Protein AF-A0AA88LGE6-F1 (afdb_monomer_lite)

Secondary structure (DSSP, 8-state):
------------PPP-----------------------PPPPPPPTHHHHH-TTSSTTTHHHHHHHHHHHHH-TTSS-HHHHHHHHHHHTTPPTTTS-PPPPP-SPPPTT---HHHHHHHHS--SS-------HHHHHHHHHHHHHHHHHHHHGGGG----SSS-GGGSS-----GGG-GGGGT--GGGGGSEEEPPTT--TTTT-SEEEHHHHHHHHHHHHSSS-----TT---HHHHHHHHHHHHSTTTT---HHHHHHHHHHHHHHHHHHHHHHHH-SSS-----TT-TTHHHHHHHHHHHHHHTT---------STTHHHHHHHTS---HHHHHHHHHTPPPP--

Foldseek 3Di:
DDDDDDDDDDDDDDDDDDDDDDDDDDDDDDDDDDDDDDDDDDDDPPVLCVLCVCPDPVCVVVLVVQVVLCVVPVVSDDPQNSQLVVQVVVPDGRNPSGDDDPDPDDDDPPDDDVVVCVVVVVCPDDDDPPPPPVVLVLVLVLLVQLLVCLLAPLLVQAPADPVPCVVPPPDPDDDLSNDSVNSVDDPVQQQPKHADDPLACLQVPHRIDGNVSSNVLSCQQDNYNDHDHDPVDPDSVVSSVVRNCRNHPPNPDDDPVLVVVLVVQLCLLVVVQVVCCVPPVPDDQLECPPNSSVRSVVVVVVVVCVVVPDDDDDDDDDRHCPLSCCCRPVVPDVVVVVCVVVVHDDPDD

Radius of gyration: 43.57 Å; chains: 1; bounding box: 106×67×127 Å

Organism: Artemia franciscana (NCBI:txid6661)

InterPro domains:
  IPR001017 Dehydrogenase, E1 component [PF00676] (265-343)
  IPR011603 2-oxoglutarate dehydrogenase E1 component [PTHR23152] (51-347)
  IPR029061 Thiamin diphosphate-binding fold [SSF52518] (178-343)
  IPR032106 2-oxoglutarate dehydrogenase E1 component, N-terminal domain [PF16078] (53-91)

Sequence (349 aa):
MYRTKQLVSSILPLTPSCGTEKLVTFLTRTGEAVRCLSAPPPPPTANALAAEPFLNGSSSTYVEEMYNAWLMDPKSVHSSWDAFFKSATAGAEPGAAYTRPPSLGSLKPNEVPISALVPYLSQEQGLGAPQVNEKTIDDHLAVQAIIRSYQIRGHHLAALDPLGINQADLDSSLPPELQYSSYNLDEKDMNRVFKLPATTFIGGKERQLPLKDILSRLENAYCRHIGVEFMFINSLEQCNWIRQKFETPGITKFDNETKRLILARLVRATGFEAFLAKKWTSEKRFGLEGCEMLIPAMKTVIDKSSELGVESIIMGMPHRGRLNVLANVCRKPLEQIFCQFAGLDAADD

Structure (mmCIF, N/CA/C/O backbone):
data_AF-A0AA88LGE6-F1
#
_entry.id   AF-A0AA88LGE6-F1
#
loop_
_atom_site.group_PDB
_atom_site.id
_atom_site.type_symbol
_atom_site.label_atom_id
_atom_site.label_alt_id
_atom_site.label_comp_id
_atom_site.label_asym_id
_atom_site.label_entity_id
_atom_site.label_seq_id
_atom_site.pdbx_PDB_ins_code
_atom_site.C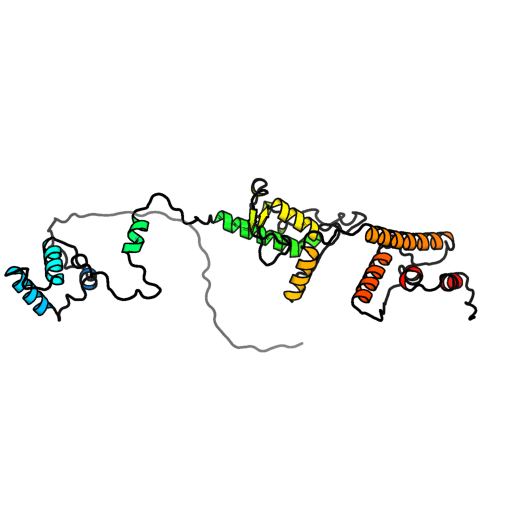artn_x
_atom_site.Cartn_y
_atom_site.Cartn_z
_atom_site.occupancy
_atom_site.B_iso_or_equiv
_atom_site.auth_seq_id
_atom_site.auth_comp_id
_atom_site.auth_asym_id
_atom_site.auth_atom_id
_atom_site.pdbx_PDB_model_num
ATOM 1 N N . MET A 1 1 ? 23.118 46.281 18.296 1.00 31.97 1 MET A N 1
ATOM 2 C CA . MET A 1 1 ? 23.599 47.363 19.184 1.00 31.97 1 MET A CA 1
ATOM 3 C C . MET A 1 1 ? 22.402 48.215 19.602 1.00 31.97 1 MET A C 1
ATOM 5 O O . MET A 1 1 ? 21.634 48.553 18.717 1.00 31.97 1 MET A O 1
ATOM 9 N N . TYR A 1 2 ? 22.284 48.536 20.904 1.00 27.11 2 TYR A N 1
ATOM 10 C CA . TYR A 1 2 ? 21.305 49.439 21.569 1.00 27.11 2 TYR A CA 1
ATOM 11 C C . TYR A 1 2 ? 19.824 48.973 21.618 1.00 27.11 2 TYR A C 1
ATOM 13 O O . TYR A 1 2 ? 19.199 48.822 20.580 1.00 27.11 2 TYR A O 1
ATOM 21 N N . ARG A 1 3 ? 19.261 48.530 22.769 1.00 27.42 3 ARG A N 1
ATOM 22 C CA . ARG A 1 3 ? 18.702 49.282 23.944 1.00 27.42 3 ARG A CA 1
ATOM 23 C C . ARG A 1 3 ? 17.642 50.322 23.523 1.00 27.42 3 ARG A C 1
ATOM 25 O O . ARG A 1 3 ? 17.942 51.109 22.644 1.00 27.42 3 ARG A O 1
ATOM 32 N N . THR A 1 4 ? 16.439 50.507 24.087 1.00 28.83 4 THR A N 1
ATOM 33 C CA . THR A 1 4 ? 15.700 50.107 25.316 1.00 28.83 4 THR A CA 1
ATOM 34 C C . THR A 1 4 ? 14.327 50.822 25.266 1.00 28.83 4 THR A C 1
ATOM 36 O O . THR A 1 4 ? 14.296 51.920 24.715 1.00 28.83 4 THR A O 1
ATOM 39 N N . LYS A 1 5 ? 13.269 50.276 25.904 1.00 32.22 5 LYS A N 1
ATOM 40 C CA . LYS A 1 5 ? 12.145 50.936 26.654 1.00 32.22 5 LYS A CA 1
ATOM 41 C C . LYS A 1 5 ? 10.983 49.917 26.778 1.00 32.22 5 LYS A C 1
ATOM 43 O O . LYS A 1 5 ? 10.507 49.455 25.753 1.00 32.22 5 LYS A O 1
ATOM 48 N N . GLN A 1 6 ? 10.675 49.309 27.939 1.00 31.75 6 GLN A N 1
ATOM 49 C CA . GLN A 1 6 ? 9.842 49.803 29.072 1.00 31.75 6 GLN A CA 1
ATOM 50 C C . GLN A 1 6 ? 8.573 50.539 28.598 1.00 31.75 6 GLN A C 1
ATOM 52 O O . GLN A 1 6 ? 8.697 51.424 27.764 1.00 31.75 6 GLN A O 1
ATOM 57 N N . LEU A 1 7 ? 7.342 50.312 29.069 1.00 28.81 7 LEU A N 1
ATOM 58 C CA . LEU A 1 7 ? 6.735 49.704 30.271 1.00 28.81 7 LEU A CA 1
ATOM 59 C C . LEU A 1 7 ? 5.210 49.574 29.988 1.00 28.81 7 LEU A C 1
ATOM 61 O O . LEU A 1 7 ? 4.754 50.229 29.057 1.00 28.81 7 LEU A O 1
ATOM 65 N N . VAL A 1 8 ? 4.465 48.806 30.808 1.00 29.62 8 VAL A N 1
ATOM 66 C CA . VAL A 1 8 ? 2.994 48.824 31.122 1.00 29.62 8 VAL A CA 1
ATOM 67 C C . VAL A 1 8 ? 2.575 47.359 31.359 1.00 29.62 8 VAL A C 1
ATOM 69 O O . VAL A 1 8 ? 2.520 46.564 30.432 1.00 29.62 8 VAL A O 1
ATOM 72 N N . SER A 1 9 ? 2.703 46.868 32.593 1.00 26.73 9 SER A N 1
ATOM 73 C CA . SER A 1 9 ? 1.688 46.825 33.664 1.00 26.73 9 SER A CA 1
ATOM 74 C C . SER A 1 9 ? 0.634 45.722 33.486 1.00 26.73 9 SER A C 1
ATOM 76 O O . SER A 1 9 ? -0.164 45.715 32.557 1.00 26.73 9 SER A O 1
ATOM 78 N N . SER A 1 10 ? 0.623 44.774 34.421 1.00 29.97 10 SER A N 1
ATOM 79 C CA . SER A 1 10 ? -0.576 44.308 35.132 1.00 29.97 10 SER A CA 1
ATOM 80 C C . SER A 1 10 ? -0.210 43.149 36.061 1.00 29.97 10 SER A C 1
ATOM 82 O O . SER A 1 10 ? 0.737 42.400 35.848 1.00 29.97 10 SER A O 1
ATOM 84 N N . ILE A 1 11 ? -0.924 43.132 37.173 1.00 29.69 11 ILE A N 1
ATOM 85 C CA . ILE A 1 11 ? -0.648 42.481 38.448 1.00 29.69 11 ILE A CA 1
ATOM 86 C C . ILE A 1 11 ? -1.192 41.047 38.434 1.00 29.69 11 ILE A C 1
ATOM 88 O O . ILE A 1 11 ? -2.336 40.852 38.036 1.00 29.69 11 ILE A O 1
ATOM 92 N N . LEU A 1 12 ? -0.426 40.077 38.945 1.00 35.03 12 LEU A N 1
ATOM 93 C CA . LEU A 1 12 ? -0.928 38.778 39.418 1.00 35.03 12 LEU A CA 1
ATOM 94 C C . LEU A 1 12 ? -0.177 38.355 40.703 1.00 35.03 12 LEU A C 1
ATOM 96 O O . LEU A 1 12 ? 0.936 38.832 40.937 1.00 35.03 12 LEU A O 1
ATOM 100 N N . PRO A 1 13 ? -0.808 37.535 41.567 1.00 35.88 13 PRO A N 1
ATOM 101 C CA . PRO A 1 13 ? -0.611 37.580 43.008 1.00 35.88 13 PRO A CA 1
ATOM 102 C C . PRO A 1 13 ? 0.313 36.491 43.572 1.00 35.88 13 PRO A C 1
ATOM 104 O O . PRO A 1 13 ? 0.707 35.532 42.915 1.00 35.88 13 PRO A O 1
ATOM 107 N N . LEU A 1 14 ? 0.608 36.718 44.849 1.00 31.41 14 LEU A N 1
ATOM 108 C CA . LEU A 1 14 ? 1.445 36.000 45.802 1.00 31.41 14 LEU A CA 1
ATOM 109 C C . LEU A 1 14 ? 1.244 34.475 45.841 1.00 31.41 14 LEU A C 1
ATOM 111 O O . LEU A 1 14 ? 0.137 33.972 46.017 1.00 31.41 14 LEU A O 1
ATOM 115 N N . THR A 1 15 ? 2.367 33.764 45.804 1.00 33.62 15 THR A N 1
ATOM 116 C CA . THR A 1 15 ? 2.544 32.401 46.314 1.00 33.62 15 THR A CA 1
ATOM 117 C C . THR A 1 15 ? 2.716 32.422 47.840 1.00 33.62 15 THR A C 1
ATOM 119 O O . THR A 1 15 ? 3.328 33.355 48.365 1.00 33.62 15 THR A O 1
ATOM 122 N N . PRO A 1 16 ? 2.276 31.383 48.574 1.00 36.91 16 PRO A N 1
ATOM 123 C CA . PRO A 1 16 ? 2.837 31.084 49.882 1.00 36.91 16 PRO A CA 1
ATOM 124 C C . PRO A 1 16 ? 3.702 29.821 49.834 1.00 36.91 16 PRO A C 1
ATOM 126 O O . PRO A 1 16 ? 3.323 28.767 49.323 1.00 36.91 16 PRO A O 1
ATOM 129 N N . SER A 1 17 ? 4.897 29.968 50.387 1.00 31.58 17 SER A N 1
ATOM 130 C CA . SER A 1 17 ? 5.903 28.942 50.612 1.00 31.58 17 SER A CA 1
ATOM 131 C C . SER A 1 17 ? 5.662 28.169 51.916 1.00 31.58 17 SER A C 1
ATOM 133 O O . SER A 1 17 ? 5.493 28.793 52.957 1.00 31.58 17 SER A O 1
ATOM 135 N N . CYS A 1 18 ? 5.827 26.845 51.829 1.00 29.64 18 CYS A N 1
ATOM 136 C CA . CYS A 1 18 ? 6.523 25.956 52.776 1.00 29.64 18 CYS A CA 1
ATOM 137 C C . CYS A 1 18 ? 5.962 25.711 54.199 1.00 29.64 18 CYS A C 1
ATOM 139 O O . CYS A 1 18 ? 5.758 26.638 54.974 1.00 29.64 18 CYS A O 1
ATOM 141 N N . GLY A 1 19 ? 5.905 24.424 54.585 1.00 30.03 19 GLY A N 1
ATOM 142 C CA . GLY A 1 19 ? 6.150 24.000 55.972 1.00 30.03 19 GLY A CA 1
ATOM 143 C C . GLY A 1 19 ? 5.335 22.805 56.476 1.00 30.03 19 GLY A C 1
ATOM 144 O O . GLY A 1 19 ? 4.243 22.976 57.001 1.00 30.03 19 GLY A O 1
ATOM 145 N N . THR A 1 20 ? 5.895 21.599 56.375 1.00 34.62 20 THR A N 1
ATOM 146 C CA . THR A 1 20 ? 5.441 20.354 57.025 1.00 34.62 20 THR A CA 1
ATOM 147 C C . THR A 1 20 ? 6.014 20.204 58.443 1.00 34.62 20 THR A C 1
ATOM 149 O O . THR A 1 20 ? 7.212 20.403 58.603 1.00 34.62 20 THR A O 1
ATOM 152 N N . GLU A 1 21 ? 5.192 19.772 59.413 1.00 32.41 21 GLU A N 1
ATOM 153 C CA . GLU A 1 21 ? 5.447 18.739 60.456 1.00 32.41 21 GLU A CA 1
ATOM 154 C C . GLU A 1 21 ? 4.705 19.000 61.797 1.00 32.41 21 GLU A C 1
ATOM 156 O O . GLU A 1 21 ? 4.884 20.028 62.435 1.00 32.41 21 GLU A O 1
ATOM 161 N N . LYS A 1 22 ? 3.934 17.979 62.222 1.00 31.02 22 LYS A N 1
ATOM 162 C CA . LYS A 1 22 ? 3.695 17.462 63.596 1.00 31.02 22 LYS A CA 1
ATOM 163 C C . LYS A 1 22 ? 3.247 18.412 64.730 1.00 31.02 22 LYS A C 1
ATOM 165 O O . LYS A 1 22 ? 4.063 19.144 65.267 1.00 31.02 22 LYS A O 1
ATOM 170 N N . LEU A 1 23 ? 2.036 18.184 65.273 1.00 31.20 23 LEU A N 1
ATOM 171 C CA . LEU A 1 23 ? 1.824 17.744 66.676 1.00 31.20 23 LEU A CA 1
ATOM 172 C C . LEU A 1 23 ? 0.340 17.494 67.019 1.00 31.20 23 LEU A C 1
ATOM 174 O O . LEU A 1 23 ? -0.554 18.236 66.630 1.00 31.20 23 LEU A O 1
ATOM 178 N N . VAL A 1 24 ? 0.121 16.413 67.766 1.00 32.38 24 VAL A N 1
ATOM 179 C CA . VAL A 1 24 ? -1.147 15.876 68.281 1.00 32.38 24 VAL A CA 1
ATOM 180 C C . VAL A 1 24 ? -1.424 16.445 69.686 1.00 32.38 24 VAL A C 1
ATOM 182 O O . VAL A 1 24 ? -0.484 16.675 70.443 1.00 32.38 24 VAL A O 1
ATOM 185 N N . THR A 1 25 ? -2.707 16.464 70.076 1.00 28.66 25 THR A N 1
ATOM 186 C CA . THR A 1 25 ? -3.256 16.392 71.459 1.00 28.66 25 THR A CA 1
ATOM 187 C C . THR A 1 25 ? -3.520 17.705 72.209 1.00 28.66 25 THR A C 1
ATOM 189 O O . THR A 1 25 ? -2.581 18.401 72.569 1.00 28.66 25 THR A O 1
ATOM 192 N N . PHE A 1 26 ? -4.792 17.953 72.565 1.00 30.61 26 PHE A N 1
ATOM 193 C CA . PHE A 1 26 ? -5.286 18.313 73.918 1.00 30.61 26 PHE A CA 1
ATOM 194 C C . PHE A 1 26 ? -6.830 18.436 73.859 1.00 30.61 26 PHE A C 1
ATOM 196 O O . PHE A 1 26 ? -7.359 19.267 73.135 1.00 30.61 26 PHE A O 1
ATOM 203 N N . LEU A 1 27 ? -7.580 17.439 74.338 1.00 31.47 27 LEU A N 1
ATOM 204 C CA . LEU A 1 27 ? -8.156 17.285 75.688 1.00 31.47 27 LEU A CA 1
ATOM 205 C C . LEU A 1 27 ? -9.516 17.978 75.914 1.00 31.47 27 LEU A C 1
ATOM 207 O O . LEU A 1 27 ? -9.655 19.192 75.992 1.00 31.47 27 LEU A O 1
ATOM 211 N N . THR A 1 28 ? -10.494 17.094 76.097 1.00 34.72 28 THR A N 1
ATOM 212 C CA . THR A 1 28 ? -11.808 17.199 76.739 1.00 34.72 28 THR A CA 1
ATOM 213 C C . THR A 1 28 ? -11.852 18.008 78.040 1.00 34.72 28 THR A C 1
ATOM 215 O O . THR A 1 28 ? -10.972 17.831 78.885 1.00 34.72 28 THR A O 1
ATOM 218 N N . ARG A 1 29 ? -12.970 18.711 78.303 1.00 29.56 29 ARG A N 1
ATOM 219 C CA . ARG A 1 29 ? -13.476 18.915 79.677 1.00 29.56 29 ARG A CA 1
ATOM 220 C C . ARG A 1 29 ? -14.962 19.339 79.746 1.00 29.56 29 ARG A C 1
ATOM 222 O O . ARG A 1 29 ? -15.318 20.343 79.147 1.00 29.56 29 ARG A O 1
ATOM 229 N N . THR A 1 30 ? -15.731 18.585 80.557 1.00 31.72 30 THR A N 1
ATOM 230 C CA . THR A 1 30 ? -16.916 18.945 81.403 1.00 31.72 30 THR A CA 1
ATOM 231 C C . THR A 1 30 ? -18.158 19.560 80.732 1.00 31.72 30 THR A C 1
ATOM 233 O O . THR A 1 30 ? -18.030 20.538 80.021 1.00 31.72 30 THR A O 1
ATOM 236 N N . GLY A 1 31 ? -19.411 19.123 80.914 1.00 30.47 31 GLY A N 1
ATOM 237 C CA . GLY A 1 31 ? -20.067 18.322 81.954 1.00 30.47 31 GLY A CA 1
ATOM 238 C C . GLY A 1 31 ? -21.103 19.181 82.697 1.00 30.47 31 GLY A C 1
ATOM 239 O O . GLY A 1 31 ? -20.670 20.031 83.457 1.00 30.47 31 GLY A O 1
ATOM 240 N N . GLU A 1 32 ? -22.414 18.964 82.489 1.00 30.09 32 GLU A N 1
ATOM 241 C CA . GLU A 1 32 ? -23.498 19.199 83.474 1.00 30.09 32 GLU A CA 1
ATOM 242 C C . GLU A 1 32 ? -24.881 18.755 82.945 1.00 30.09 32 GLU A C 1
ATOM 244 O O . GLU A 1 32 ? -25.198 18.907 81.767 1.00 30.09 32 GLU A O 1
ATOM 249 N N . ALA A 1 33 ? -25.694 18.172 83.833 1.00 36.09 33 ALA A N 1
ATOM 250 C CA . ALA A 1 33 ? -27.031 17.642 83.572 1.00 36.09 33 ALA A CA 1
ATOM 251 C C . ALA A 1 33 ? -28.117 18.643 84.003 1.00 36.09 33 ALA A C 1
ATOM 253 O O . ALA A 1 33 ? -28.075 19.147 85.125 1.00 36.09 33 ALA A O 1
ATOM 254 N N . VAL A 1 34 ? -29.135 18.869 83.161 1.00 35.69 34 VAL A N 1
ATOM 255 C CA . VAL A 1 34 ? -30.330 19.662 83.501 1.00 35.69 34 VAL A CA 1
ATOM 256 C C . VAL A 1 34 ? -31.605 18.880 83.168 1.00 35.69 34 VAL A C 1
ATOM 258 O O . VAL A 1 34 ? -31.706 18.192 82.156 1.00 35.69 34 VAL A O 1
ATOM 261 N N . ARG A 1 35 ? -32.551 18.964 84.107 1.00 33.50 35 ARG A N 1
ATOM 262 C CA . ARG A 1 35 ? -33.827 18.248 84.231 1.00 33.50 35 ARG A CA 1
ATOM 263 C C . ARG A 1 35 ? -34.751 18.403 83.013 1.00 33.50 35 ARG A C 1
ATOM 265 O O . ARG A 1 35 ? -34.873 19.484 82.450 1.00 33.50 35 ARG A O 1
ATOM 272 N N . CYS A 1 36 ? -35.471 17.323 82.697 1.00 34.22 36 CYS A N 1
ATOM 273 C CA . CYS A 1 36 ? -36.555 17.282 81.715 1.00 34.22 36 CYS A CA 1
ATOM 274 C C . CYS A 1 36 ? -37.739 18.168 82.136 1.00 34.22 36 CYS A C 1
ATOM 276 O O . CYS A 1 36 ? -38.420 17.875 83.118 1.00 34.22 36 CYS A O 1
ATOM 278 N N . LEU A 1 37 ? -38.017 19.196 81.339 1.00 35.03 37 LEU A N 1
ATOM 279 C CA . LEU A 1 37 ? -39.338 19.799 81.194 1.00 35.03 37 LEU A CA 1
ATOM 280 C C . LEU A 1 37 ? -39.751 19.549 79.739 1.00 35.03 37 LEU A C 1
ATOM 282 O O . LEU A 1 37 ? -39.079 20.017 78.822 1.00 35.03 37 LEU A O 1
ATOM 286 N N . SER A 1 38 ? -40.796 18.754 79.514 1.00 38.38 38 SER A N 1
ATOM 287 C CA . SER A 1 38 ? -41.326 18.501 78.171 1.00 38.38 38 SER A CA 1
ATOM 288 C C . SER A 1 38 ? -41.989 19.772 77.635 1.00 38.38 38 SER A C 1
ATOM 290 O O . SER A 1 38 ? -42.993 20.226 78.184 1.00 38.38 38 SER A O 1
ATOM 292 N N . ALA A 1 39 ? -41.424 20.341 76.572 1.00 33.66 39 ALA A N 1
ATOM 293 C CA . ALA A 1 39 ? -42.036 21.422 75.808 1.00 33.66 39 ALA A CA 1
ATOM 294 C C . ALA A 1 39 ? -43.280 20.916 75.042 1.00 33.66 39 ALA A C 1
ATOM 296 O O . ALA A 1 39 ? -43.314 19.742 74.660 1.00 33.66 39 ALA A O 1
ATOM 297 N N . PRO A 1 40 ? -44.295 21.769 74.792 1.00 41.34 40 PRO A N 1
ATOM 298 C CA . PRO A 1 40 ? -45.358 21.445 73.841 1.00 41.34 40 PRO A CA 1
ATOM 299 C C . PRO A 1 40 ? -44.756 21.209 72.441 1.00 41.34 40 PRO A C 1
ATOM 301 O O . PRO A 1 40 ? -43.719 21.803 72.126 1.00 41.34 40 PRO A O 1
ATOM 304 N N . PRO A 1 41 ? -45.358 20.340 71.604 1.00 47.41 41 PRO A N 1
ATOM 305 C CA . PRO A 1 41 ? -44.816 20.040 70.283 1.00 47.41 41 PRO A CA 1
ATOM 306 C C . PRO A 1 41 ? -44.704 21.319 69.434 1.00 47.41 41 PRO A C 1
ATOM 308 O O . PRO A 1 41 ? -45.543 22.217 69.563 1.00 47.41 41 PRO A O 1
ATOM 311 N N . PRO A 1 42 ? -43.663 21.430 68.588 1.00 42.81 42 PRO A N 1
ATOM 312 C CA . PRO A 1 42 ? -43.454 22.607 67.755 1.00 42.81 42 PRO A CA 1
ATOM 313 C C . PRO A 1 42 ? -44.615 22.789 66.760 1.00 42.81 42 PRO A C 1
ATOM 315 O O . PRO A 1 42 ? -45.226 21.798 66.350 1.00 42.81 42 PRO A O 1
ATOM 318 N N . PRO A 1 43 ? -44.923 24.034 66.348 1.00 51.50 43 PRO A N 1
ATOM 319 C CA . PRO A 1 43 ? -45.930 24.289 65.322 1.00 51.50 43 PRO A CA 1
ATOM 320 C C . PRO A 1 43 ? -45.577 23.545 64.022 1.00 51.50 43 PRO A C 1
ATOM 322 O O . PRO A 1 43 ? -44.386 23.349 63.743 1.00 51.50 43 PRO A O 1
ATOM 325 N N . PRO A 1 44 ? -46.583 23.127 63.227 1.00 46.53 44 PRO A N 1
ATOM 326 C CA . PRO A 1 44 ? -46.353 22.365 62.007 1.00 46.53 44 PRO A CA 1
ATOM 327 C C . PRO A 1 44 ? -45.378 23.118 61.099 1.00 46.53 44 PRO A C 1
ATOM 329 O O . PRO A 1 44 ? -45.504 24.321 60.863 1.00 46.53 44 PRO A O 1
ATOM 332 N N . THR A 1 45 ? -44.357 22.405 60.632 1.00 49.03 45 THR A N 1
ATOM 333 C CA . THR A 1 45 ? -43.319 22.953 59.762 1.00 49.03 45 THR A CA 1
ATOM 334 C C . THR A 1 45 ? -43.928 23.421 58.437 1.00 49.03 45 THR A C 1
ATOM 336 O O . THR A 1 45 ? -44.907 22.855 57.950 1.00 49.03 45 THR A O 1
ATOM 339 N N . ALA A 1 46 ? -43.328 24.447 57.824 1.00 51.53 46 ALA A N 1
ATOM 340 C CA . ALA A 1 46 ? -43.788 25.099 56.588 1.00 51.53 46 ALA A CA 1
ATOM 341 C C . ALA A 1 46 ? -44.076 24.148 55.400 1.00 51.53 46 ALA A C 1
ATOM 343 O O . ALA A 1 46 ? -44.752 24.537 54.451 1.00 51.53 46 ALA A O 1
ATOM 344 N N . ASN A 1 47 ? -43.615 22.896 55.466 1.00 53.50 47 ASN A N 1
ATOM 345 C CA . ASN A 1 47 ? -43.880 21.855 54.476 1.00 53.50 47 ASN A CA 1
ATOM 346 C C . ASN A 1 47 ? -45.340 21.359 54.473 1.00 53.50 47 ASN A C 1
ATOM 348 O O . ASN A 1 47 ? -45.825 20.963 53.418 1.00 53.50 47 ASN A O 1
ATOM 352 N N . ALA A 1 48 ? -46.058 21.421 55.600 1.00 52.88 48 ALA A N 1
ATOM 353 C CA . ALA A 1 48 ? -47.458 20.984 55.681 1.00 52.88 48 ALA A CA 1
ATOM 354 C C . ALA A 1 48 ? -48.410 21.900 54.883 1.00 52.88 48 ALA A C 1
ATOM 356 O O . ALA A 1 48 ? -49.297 21.426 54.180 1.00 52.88 48 ALA A O 1
ATOM 357 N N . LEU A 1 49 ? -48.168 23.216 54.918 1.00 55.88 49 LEU A N 1
ATOM 358 C CA . LEU A 1 49 ? -48.942 24.225 54.174 1.00 55.88 49 LEU A CA 1
ATOM 359 C C . LEU A 1 49 ? -48.736 24.138 52.654 1.00 55.88 49 LEU A C 1
ATOM 361 O O . LEU A 1 49 ? -49.627 24.492 51.886 1.00 55.88 49 LEU A O 1
ATOM 365 N N . ALA A 1 50 ? -47.570 23.664 52.209 1.00 61.31 50 ALA A N 1
ATOM 366 C CA . ALA A 1 50 ? -47.283 23.483 50.787 1.00 61.31 50 ALA A CA 1
ATOM 367 C C . ALA A 1 50 ? -48.045 22.294 50.178 1.00 61.31 50 ALA A C 1
ATOM 369 O O . ALA A 1 50 ? -48.325 22.295 48.979 1.00 61.31 50 ALA A O 1
ATOM 370 N N . ALA A 1 51 ? -48.382 21.289 50.992 1.00 64.12 51 ALA A N 1
ATOM 371 C CA . ALA A 1 51 ? -49.069 20.086 50.539 1.00 64.12 51 ALA A CA 1
ATOM 372 C C . ALA A 1 51 ? -50.586 20.297 50.356 1.00 64.12 51 ALA A C 1
ATOM 374 O O . ALA A 1 51 ? -51.210 19.615 49.544 1.00 64.12 51 ALA A O 1
ATOM 375 N N . GLU A 1 52 ? -51.167 21.289 51.041 1.00 75.94 52 GLU A N 1
ATOM 376 C CA . GLU A 1 52 ? -52.592 21.637 50.969 1.00 75.94 52 GLU A CA 1
ATOM 377 C C . GLU A 1 52 ? -52.777 23.130 50.636 1.00 75.94 52 GLU A C 1
ATOM 379 O O . GLU A 1 52 ? -53.221 23.919 51.469 1.00 75.94 52 GLU A O 1
ATOM 384 N N . PRO A 1 53 ? -52.474 23.555 49.393 1.00 73.38 53 PRO A N 1
ATOM 385 C CA . PRO A 1 53 ? -52.484 24.971 48.999 1.00 73.38 53 PRO A CA 1
ATOM 386 C C . PRO A 1 53 ? -53.871 25.636 49.075 1.00 73.38 53 PRO A C 1
ATOM 388 O O . PRO A 1 53 ? -53.980 26.865 49.038 1.00 73.38 53 PRO A O 1
ATOM 391 N N . PHE A 1 54 ? -54.934 24.832 49.176 1.00 76.88 54 PHE A N 1
ATOM 392 C CA . PHE A 1 54 ? -56.306 25.297 49.361 1.00 76.88 54 PHE A CA 1
ATOM 393 C C . PHE A 1 54 ? -56.643 25.640 50.822 1.00 76.88 54 PHE A C 1
ATOM 395 O O . PHE A 1 54 ? -57.668 26.277 51.043 1.00 76.88 54 PHE A O 1
ATOM 402 N N . LEU A 1 55 ? -55.809 25.264 51.801 1.00 77.75 55 LEU A N 1
ATOM 403 C CA . LEU A 1 55 ? -55.931 25.634 53.218 1.00 77.75 55 LEU A CA 1
ATOM 404 C C . LEU A 1 55 ? -55.051 26.849 53.533 1.00 77.75 55 LEU A C 1
ATOM 406 O O . LEU A 1 55 ? -54.099 26.782 54.309 1.00 77.75 55 LEU A O 1
ATOM 410 N N . ASN A 1 56 ? -55.340 27.974 52.887 1.00 77.94 56 ASN A N 1
ATOM 411 C CA . ASN A 1 56 ? -54.623 29.219 53.128 1.00 77.94 56 ASN A CA 1
ATOM 412 C C . ASN A 1 56 ? -55.482 30.182 53.964 1.00 77.94 56 ASN A C 1
ATOM 414 O O . ASN A 1 56 ? -56.685 29.993 54.135 1.00 77.94 56 ASN A O 1
ATOM 418 N N . GLY A 1 57 ? -54.871 31.249 54.483 1.00 76.62 57 GLY A N 1
ATOM 419 C CA . GLY A 1 57 ? -55.570 32.198 55.358 1.00 76.62 57 GLY A CA 1
ATOM 420 C C . GLY A 1 57 ? -56.760 32.925 54.713 1.00 76.62 57 GLY A C 1
ATOM 421 O O . GLY A 1 57 ? -57.554 33.514 55.433 1.00 76.62 57 GLY A O 1
ATOM 422 N N . SER A 1 58 ? -56.904 32.891 53.383 1.00 78.94 58 SER A N 1
ATOM 423 C CA . SER A 1 58 ? -58.044 33.496 52.677 1.00 78.94 58 SER A CA 1
ATOM 424 C C . SER A 1 58 ? -59.232 32.545 52.491 1.00 78.94 58 SER A C 1
ATOM 426 O O . SER A 1 58 ? -60.339 33.006 52.230 1.00 78.94 58 SER A O 1
ATOM 428 N N . SER A 1 59 ? -59.025 31.234 52.645 1.00 81.50 59 SER A N 1
ATOM 429 C CA . SER A 1 59 ? -60.059 30.197 52.532 1.00 81.50 59 SER A CA 1
ATOM 430 C C . SER A 1 59 ? -60.477 29.592 53.878 1.00 81.50 59 SER A C 1
ATOM 432 O O . SER A 1 59 ? -61.377 28.754 53.901 1.00 81.50 59 SER A O 1
ATOM 434 N N . SER A 1 60 ? -59.880 30.018 54.996 1.00 82.38 60 SER A N 1
ATOM 435 C CA . SER A 1 60 ? -60.135 29.452 56.330 1.00 82.38 60 SER A CA 1
ATOM 436 C C . SER A 1 60 ? -61.611 29.496 56.735 1.00 82.38 60 SER A C 1
ATOM 438 O O . SER A 1 60 ? -62.157 28.469 57.124 1.00 82.38 60 SER A O 1
ATOM 440 N N . THR A 1 61 ? -62.290 30.634 56.556 1.00 85.25 61 THR A N 1
ATOM 441 C CA . THR A 1 61 ? -63.715 30.787 56.906 1.00 85.25 61 THR A CA 1
ATOM 442 C C . THR A 1 61 ? -64.608 29.831 56.114 1.00 85.25 61 THR A C 1
ATOM 444 O O . THR A 1 61 ? -65.510 29.216 56.671 1.00 85.25 61 THR A O 1
ATOM 447 N N . TYR A 1 62 ? -64.318 29.641 54.825 1.00 87.12 62 TYR A N 1
ATOM 448 C CA . TYR A 1 62 ? -65.068 28.716 53.975 1.00 87.12 62 TYR A CA 1
ATOM 449 C C . TYR A 1 62 ? -64.870 27.256 54.404 1.00 87.12 62 TYR A C 1
ATOM 451 O O . TYR A 1 62 ? -65.822 26.480 54.446 1.00 87.12 62 TYR A O 1
ATOM 459 N N . VAL A 1 63 ? -63.639 26.869 54.746 1.00 87.75 63 VAL A N 1
ATOM 460 C CA . VAL A 1 63 ? -63.338 25.506 55.210 1.00 87.75 63 VAL A CA 1
ATOM 461 C C . VAL A 1 63 ? -63.994 25.232 56.563 1.00 87.75 63 VAL A C 1
ATOM 463 O O . VAL A 1 63 ? -64.539 24.147 56.755 1.00 87.75 63 VAL A O 1
ATOM 466 N N . GLU A 1 64 ? -63.999 26.209 57.472 1.00 87.44 64 GLU A N 1
ATOM 467 C CA . GLU A 1 64 ? -64.694 26.114 58.761 1.00 87.44 64 GLU A CA 1
ATOM 468 C C . GLU A 1 64 ? -66.209 25.948 58.582 1.00 87.44 64 GLU A C 1
ATOM 470 O O . GLU A 1 64 ? -66.810 25.077 59.210 1.00 87.44 64 GLU A O 1
ATOM 475 N N . GLU A 1 65 ? -66.834 26.718 57.687 1.00 89.81 65 GLU A N 1
ATOM 476 C CA . GLU A 1 65 ? -68.256 26.566 57.359 1.00 89.81 65 GLU A CA 1
ATOM 477 C C . GLU A 1 65 ? -68.570 25.187 56.761 1.00 89.81 65 GLU A C 1
ATOM 479 O O . GLU A 1 65 ? -69.532 24.540 57.178 1.00 89.81 65 GLU A O 1
ATOM 484 N N . MET A 1 66 ? -67.739 24.697 55.834 1.00 89.19 66 MET A N 1
ATOM 485 C CA . MET A 1 66 ? -67.886 23.356 55.253 1.00 89.19 66 MET A CA 1
ATOM 486 C C . MET A 1 66 ? -67.688 22.249 56.289 1.00 89.19 66 MET A C 1
ATOM 488 O O . MET A 1 66 ? -68.417 21.259 56.269 1.00 89.19 66 MET A O 1
ATOM 492 N N . TYR A 1 67 ? -66.748 22.412 57.218 1.00 89.06 67 TYR A N 1
ATOM 493 C CA . TYR A 1 67 ? -66.533 21.452 58.297 1.00 89.06 67 TYR A CA 1
ATOM 494 C C . TYR A 1 67 ? -67.715 21.426 59.274 1.00 89.06 67 TYR A C 1
ATOM 496 O O . TYR A 1 67 ? -68.204 20.354 59.629 1.00 89.06 67 TYR A O 1
ATOM 504 N N . ASN A 1 68 ? -68.241 22.595 59.645 1.00 91.75 68 ASN A N 1
ATOM 505 C CA . ASN A 1 68 ? -69.421 22.703 60.503 1.00 91.75 68 ASN A CA 1
ATOM 506 C C . ASN A 1 68 ? -70.672 22.102 59.839 1.00 91.75 68 ASN A C 1
ATOM 508 O O . ASN A 1 68 ? -71.449 21.416 60.503 1.00 91.75 68 ASN A O 1
ATOM 512 N N . ALA A 1 69 ? -70.852 22.308 58.530 1.00 90.00 69 ALA A N 1
ATOM 513 C CA . ALA A 1 69 ? -71.922 21.674 57.761 1.00 90.00 69 ALA A CA 1
ATOM 514 C C . ALA A 1 69 ? -71.760 20.143 57.704 1.00 90.00 69 ALA A C 1
ATOM 516 O O . ALA A 1 69 ? -72.728 19.411 57.921 1.00 90.00 69 ALA A O 1
ATOM 517 N N . TRP A 1 70 ? -70.532 19.652 57.502 1.00 92.44 70 TRP A N 1
ATOM 518 C CA . TRP A 1 70 ? -70.214 18.221 57.482 1.00 92.44 70 TRP A CA 1
ATOM 519 C C . TRP A 1 70 ? -70.444 17.531 58.838 1.00 92.44 70 TRP A C 1
ATOM 521 O O . TRP A 1 70 ? -70.931 16.401 58.863 1.00 92.44 70 TRP A O 1
ATOM 531 N N . LEU A 1 71 ? -70.169 18.210 59.962 1.00 90.81 71 LEU A N 1
ATOM 532 C CA . LEU A 1 71 ? -70.469 17.702 61.310 1.00 90.81 71 LEU A CA 1
ATOM 533 C C . LEU A 1 71 ? -71.974 17.513 61.557 1.00 90.81 71 LEU A C 1
ATOM 535 O O . LEU A 1 71 ? -72.357 16.618 62.310 1.00 90.81 71 LEU A O 1
ATOM 539 N N . MET A 1 72 ? -72.817 18.349 60.944 1.00 90.38 72 MET A N 1
ATOM 540 C CA . MET A 1 72 ? -74.276 18.249 61.057 1.00 90.38 72 MET A CA 1
ATOM 541 C C . MET A 1 72 ? -74.846 17.163 60.138 1.00 90.38 72 MET A C 1
ATOM 543 O O . MET A 1 72 ? -75.663 16.354 60.576 1.00 90.38 72 MET A O 1
ATOM 547 N N . ASP A 1 73 ? -74.416 17.129 58.874 1.00 89.69 73 ASP A N 1
ATOM 548 C CA . ASP A 1 73 ? -74.730 16.052 57.932 1.00 89.69 73 ASP A CA 1
ATOM 549 C C . ASP A 1 73 ? -73.571 15.856 56.937 1.00 89.69 73 ASP A C 1
ATOM 551 O O . ASP A 1 73 ? -73.305 16.752 56.125 1.00 89.69 73 ASP A O 1
ATOM 555 N N . PRO A 1 74 ? -72.926 14.674 56.908 1.00 86.56 74 PRO A N 1
ATOM 556 C CA . PRO A 1 74 ? -71.853 14.378 55.962 1.00 86.56 74 PRO A CA 1
ATOM 557 C C . PRO A 1 74 ? -72.253 14.487 54.484 1.00 86.56 74 PRO A C 1
ATOM 559 O O . PRO A 1 74 ? -71.388 14.685 53.634 1.00 86.56 74 PRO A O 1
ATOM 562 N N . LYS A 1 75 ? -73.548 14.362 54.152 1.00 87.69 75 LYS A N 1
ATOM 563 C CA . LYS A 1 75 ? -74.050 14.479 52.769 1.00 87.69 75 LYS A CA 1
ATOM 564 C C . LYS A 1 75 ? -74.314 15.918 52.324 1.00 87.69 75 LYS A C 1
ATOM 566 O O . LYS A 1 75 ? -74.587 16.133 51.144 1.00 87.69 75 LYS A O 1
ATOM 571 N N . SER A 1 76 ? -74.259 16.885 53.242 1.00 89.75 76 SER A N 1
ATOM 572 C CA . SER A 1 76 ? -74.493 18.303 52.935 1.00 89.75 76 SER A CA 1
ATOM 573 C C . SER A 1 76 ? -73.354 18.931 52.124 1.00 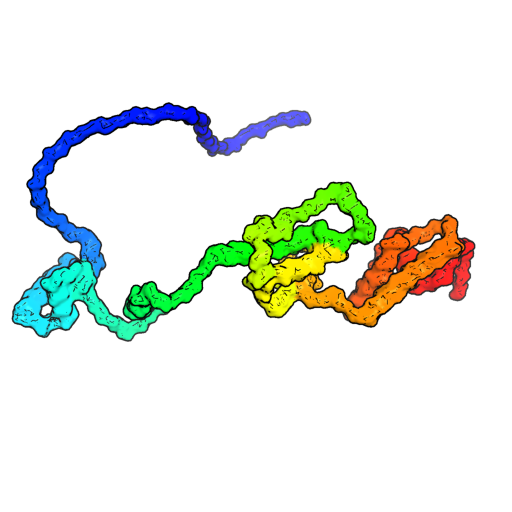89.75 76 SER A C 1
ATOM 575 O O . SER A 1 76 ? -73.576 19.880 51.373 1.00 89.75 76 SER A O 1
ATOM 577 N N . VAL A 1 77 ? -72.145 18.379 52.242 1.00 89.62 77 VAL A N 1
ATOM 578 C CA . VAL A 1 77 ? -70.953 18.825 51.518 1.00 89.62 77 VAL A CA 1
ATOM 579 C C . VAL A 1 77 ? -70.673 17.948 50.301 1.00 89.62 77 VAL A C 1
ATOM 581 O O . VAL A 1 77 ? -71.100 16.798 50.200 1.00 89.62 77 VAL A O 1
ATOM 584 N N . HIS A 1 78 ? -69.914 18.494 49.354 1.00 85.12 78 HIS A N 1
ATOM 585 C CA . HIS A 1 78 ? -69.484 17.755 48.171 1.00 85.12 78 HIS A CA 1
ATOM 586 C C . HIS A 1 78 ? -68.611 16.540 48.548 1.00 85.12 78 HIS A C 1
ATOM 588 O O . HIS A 1 78 ? -67.850 16.587 49.514 1.00 85.12 78 HIS A O 1
ATOM 594 N N . SER A 1 79 ? -68.657 15.469 47.749 1.00 84.06 79 SER A N 1
ATOM 595 C CA . SER A 1 79 ? -67.963 14.195 48.025 1.00 84.06 79 SER A CA 1
ATOM 596 C C . SER A 1 79 ? -66.451 14.334 48.244 1.00 84.06 79 SER A C 1
ATOM 598 O O . SER A 1 79 ? -65.858 13.565 48.997 1.00 84.06 79 SER A O 1
ATOM 600 N N . SER A 1 80 ? -65.825 15.338 47.626 1.00 84.38 80 SER A N 1
ATOM 601 C CA . SER A 1 80 ? -64.415 15.677 47.843 1.00 84.38 80 SER A CA 1
ATOM 602 C C . SER A 1 80 ? -64.129 16.157 49.268 1.00 84.38 80 SER A C 1
ATOM 604 O O . SER A 1 80 ? -63.095 15.805 49.826 1.00 84.38 80 SER A O 1
ATOM 606 N N . TRP A 1 81 ? -65.041 16.939 49.856 1.00 87.25 81 TRP A N 1
ATOM 607 C CA . TRP A 1 81 ? -64.932 17.435 51.229 1.00 87.25 81 TRP A CA 1
ATOM 608 C C . TRP A 1 81 ? -65.234 16.338 52.244 1.00 87.25 81 TRP A C 1
ATOM 610 O O . TRP A 1 81 ? -64.528 16.235 53.239 1.00 87.25 81 TRP A O 1
ATOM 620 N N . ASP A 1 82 ? -66.201 15.464 51.959 1.00 87.06 82 ASP A N 1
ATOM 621 C CA . ASP A 1 82 ? -66.463 14.288 52.796 1.00 87.06 82 ASP A CA 1
ATOM 622 C C . ASP A 1 82 ? -65.245 13.346 52.851 1.00 87.06 82 ASP A C 1
ATOM 624 O O . ASP A 1 82 ? -64.822 12.934 53.930 1.00 87.06 82 ASP A O 1
ATOM 628 N N . ALA A 1 83 ? -64.621 13.056 51.704 1.00 84.19 83 ALA A N 1
ATOM 629 C CA . ALA A 1 83 ? -63.398 12.252 51.650 1.00 84.19 83 ALA A CA 1
ATOM 630 C C . ALA A 1 83 ? -62.224 12.922 52.384 1.00 84.19 83 ALA A C 1
ATOM 632 O O . ALA A 1 83 ? -61.477 12.245 53.096 1.00 84.19 83 ALA A O 1
ATOM 633 N N . PHE A 1 84 ? -62.089 14.243 52.241 1.00 86.31 84 PHE A N 1
ATOM 634 C CA . PHE A 1 84 ? -61.056 15.025 52.912 1.00 86.31 84 PHE A CA 1
ATOM 635 C C . PHE A 1 84 ? -61.231 15.026 54.434 1.00 86.31 84 PHE A C 1
ATOM 637 O O . PHE A 1 84 ? -60.315 14.623 55.146 1.00 86.31 84 PHE A O 1
ATOM 644 N N . PHE A 1 85 ? -62.409 15.400 54.946 1.00 87.88 85 PHE A N 1
ATOM 645 C CA . PHE A 1 85 ? -62.657 15.470 56.387 1.00 87.88 85 PHE A CA 1
ATOM 646 C C . PHE A 1 85 ? -62.599 14.094 57.050 1.00 87.88 85 PHE A C 1
ATOM 648 O O . PHE A 1 85 ? -61.987 13.970 58.105 1.00 87.88 85 PHE A O 1
ATOM 655 N N . LYS A 1 86 ? -63.104 13.030 56.407 1.00 86.00 86 LYS A N 1
ATOM 656 C CA . LYS A 1 86 ? -62.929 11.654 56.908 1.00 86.00 86 LYS A CA 1
ATOM 657 C C . LYS A 1 86 ? -61.461 11.269 57.051 1.00 86.00 86 LYS A C 1
ATOM 659 O O . LYS A 1 86 ? -61.083 10.693 58.068 1.00 86.00 86 LYS A O 1
ATOM 664 N N . SER A 1 87 ? -60.643 11.584 56.048 1.00 83.50 87 SER A N 1
ATOM 665 C CA . SER A 1 87 ? -59.215 11.249 56.054 1.00 83.50 87 SER A CA 1
ATOM 666 C C . SER A 1 87 ? -58.444 12.098 57.068 1.00 83.50 87 SER A C 1
ATOM 668 O O . SER A 1 87 ? -57.600 11.575 57.791 1.00 83.50 87 SER A O 1
ATOM 670 N N . ALA A 1 88 ? -58.789 13.382 57.194 1.00 83.56 88 ALA A N 1
ATOM 671 C CA . ALA A 1 88 ? -58.217 14.280 58.191 1.00 83.56 88 ALA A CA 1
ATOM 672 C C . ALA A 1 88 ? -58.575 13.852 59.629 1.00 83.56 88 ALA A C 1
ATOM 674 O O . ALA A 1 88 ? -57.694 13.766 60.480 1.00 83.56 88 ALA A O 1
ATOM 675 N N . THR A 1 89 ? -59.838 13.498 59.909 1.00 82.56 89 THR A N 1
ATOM 676 C CA . THR A 1 89 ? -60.262 12.989 61.230 1.00 82.56 89 THR A CA 1
ATOM 677 C C . THR A 1 89 ? -59.662 11.616 61.545 1.00 82.56 89 THR A C 1
ATOM 679 O O . THR A 1 89 ? -59.420 11.307 62.709 1.00 82.56 89 THR A O 1
ATOM 682 N N . ALA A 1 90 ? -59.367 10.803 60.526 1.00 82.31 90 ALA A N 1
ATOM 683 C CA . ALA A 1 90 ? -58.660 9.532 60.680 1.00 82.31 90 ALA A CA 1
ATOM 684 C C . ALA A 1 90 ? -57.154 9.688 60.987 1.00 82.31 90 ALA A C 1
ATOM 686 O O . ALA A 1 90 ? -56.470 8.680 61.164 1.00 82.31 90 ALA A O 1
ATOM 687 N N . GLY A 1 91 ? -56.639 10.921 61.076 1.00 78.62 91 GLY A N 1
ATOM 688 C CA . GLY A 1 91 ? -55.246 11.206 61.427 1.00 78.62 91 GLY A CA 1
ATOM 689 C C . GLY A 1 91 ? -54.280 11.163 60.244 1.00 78.62 91 GLY A C 1
ATOM 690 O O . GLY A 1 91 ? -53.103 10.872 60.440 1.00 78.62 91 GLY A O 1
ATOM 691 N N . ALA A 1 92 ? -54.754 11.410 59.018 1.00 76.62 92 ALA A N 1
ATOM 692 C CA . ALA A 1 92 ? -53.872 11.524 57.861 1.00 76.62 92 ALA A CA 1
ATOM 693 C C . ALA A 1 92 ? -52.908 12.716 58.005 1.00 76.62 92 ALA A C 1
ATOM 695 O O 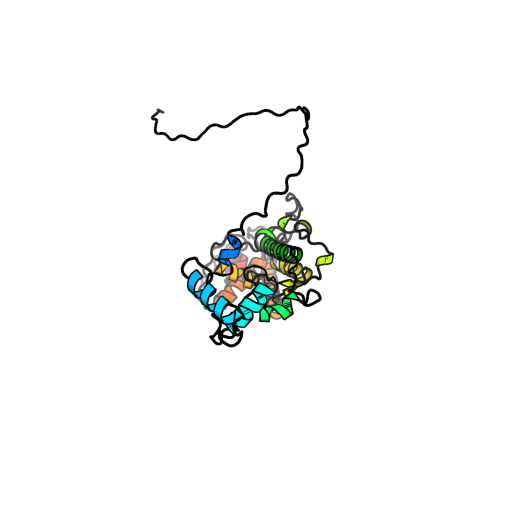. ALA A 1 92 ? -53.300 13.803 58.429 1.00 76.62 92 ALA A O 1
ATOM 696 N N . GLU A 1 93 ? -51.652 12.506 57.609 1.00 74.88 93 GLU A N 1
ATOM 697 C CA . GLU A 1 93 ? -50.639 13.563 57.548 1.00 74.88 93 GLU A CA 1
ATOM 698 C C . GLU A 1 93 ? -51.054 14.677 56.560 1.00 74.88 93 GLU A C 1
ATOM 700 O O . GLU A 1 93 ? -51.702 14.382 55.543 1.00 74.88 93 GLU A O 1
ATOM 705 N N . PRO A 1 94 ? -50.664 15.945 56.807 1.00 67.62 94 PRO A N 1
ATOM 706 C CA . PRO A 1 94 ? -50.988 17.069 55.927 1.00 67.62 94 PRO A CA 1
ATOM 707 C C . PRO A 1 94 ? -50.589 16.790 54.468 1.00 67.62 94 PRO A C 1
ATOM 709 O O . PRO A 1 94 ? -49.424 16.507 54.181 1.00 67.62 94 PRO A O 1
ATOM 712 N N . GLY A 1 95 ? -51.552 16.850 53.540 1.00 68.81 95 GLY A N 1
ATOM 713 C CA . GLY A 1 95 ? -51.351 16.564 52.112 1.00 68.81 95 GLY A CA 1
ATOM 714 C C . GLY A 1 95 ? -51.750 15.163 51.651 1.00 68.81 95 GLY A C 1
ATOM 715 O O . GLY A 1 95 ? -51.884 14.939 50.448 1.00 68.81 95 GLY A O 1
ATOM 716 N N . ALA A 1 96 ? -51.976 14.224 52.573 1.00 68.94 96 ALA A N 1
ATOM 717 C CA . ALA A 1 96 ? -52.448 12.873 52.254 1.00 68.94 96 ALA A CA 1
ATOM 718 C C . ALA A 1 96 ? -53.977 12.727 52.367 1.00 68.94 96 ALA A C 1
ATOM 720 O O . ALA A 1 96 ? -54.541 11.742 51.889 1.00 68.94 96 ALA A O 1
ATOM 721 N N . ALA A 1 97 ? -54.658 13.705 52.975 1.00 70.50 97 ALA A N 1
ATOM 722 C CA . ALA A 1 97 ? -56.094 13.648 53.237 1.00 70.50 97 ALA A CA 1
ATOM 723 C C . ALA A 1 97 ? -56.961 13.810 51.973 1.00 70.50 97 ALA A C 1
ATOM 725 O O . ALA A 1 97 ? -58.112 13.375 51.955 1.00 70.50 97 ALA A O 1
ATOM 726 N N . TYR A 1 98 ? -56.424 14.395 50.897 1.00 71.62 98 TYR A N 1
ATOM 727 C CA . TYR A 1 98 ? -57.123 14.544 49.620 1.00 71.62 98 TYR A CA 1
ATOM 728 C C . TYR A 1 98 ? -56.330 13.928 48.466 1.00 71.62 98 TYR A C 1
ATOM 730 O O . TYR A 1 98 ? -55.255 14.396 48.100 1.00 71.62 98 TYR A O 1
ATOM 738 N N . THR A 1 99 ? -56.908 12.915 47.821 1.00 66.56 99 THR A N 1
ATOM 739 C CA . THR A 1 99 ? -56.406 12.405 46.541 1.00 66.56 99 THR A CA 1
ATOM 740 C C . THR A 1 99 ? -57.245 12.993 45.416 1.00 66.56 99 THR A C 1
ATOM 742 O O . THR A 1 99 ? -58.450 12.751 45.342 1.00 66.56 99 THR A O 1
ATOM 745 N N . ARG A 1 100 ? -56.615 13.758 44.516 1.00 63.78 100 ARG A N 1
ATOM 746 C CA . ARG A 1 100 ? -57.306 14.283 43.332 1.00 63.78 100 ARG A CA 1
ATOM 747 C C . ARG A 1 100 ? -57.876 13.118 42.503 1.00 63.78 100 ARG A C 1
ATOM 749 O O . ARG A 1 100 ? -57.131 12.177 42.214 1.00 63.78 100 ARG A O 1
ATOM 756 N N . PRO A 1 101 ? -59.154 13.161 42.088 1.00 63.22 101 PRO A N 1
ATOM 757 C CA . PRO A 1 101 ? -59.665 12.185 41.138 1.00 63.22 101 PRO A CA 1
ATOM 758 C C . PRO A 1 101 ? -58.842 12.268 39.841 1.00 63.22 101 PRO A C 1
ATOM 760 O O . PRO A 1 101 ? -58.394 13.362 39.474 1.00 63.22 101 PRO A O 1
ATOM 763 N N . PRO A 1 102 ? -58.594 11.136 39.156 1.00 62.72 102 PRO A N 1
ATOM 764 C CA . PRO A 1 102 ? -57.814 11.126 37.926 1.00 62.72 102 PRO A CA 1
ATOM 765 C C . PRO A 1 102 ? -58.431 12.107 36.925 1.00 62.72 102 PRO A C 1
ATOM 767 O O . PRO A 1 102 ? -59.610 12.015 36.583 1.00 62.72 102 PRO A O 1
ATOM 770 N N . SER A 1 103 ? -57.644 13.093 36.499 1.00 59.34 103 SER A N 1
ATOM 771 C CA . SER A 1 103 ? -58.095 14.125 35.573 1.00 59.34 103 SER A CA 1
ATOM 772 C C . SER A 1 103 ? -58.464 13.489 34.233 1.00 59.34 103 SER A C 1
ATOM 774 O O . SER A 1 103 ? -57.619 12.854 33.609 1.00 59.34 103 SER A O 1
ATOM 776 N N . LEU A 1 104 ? -59.696 13.706 33.762 1.00 56.41 104 LEU A N 1
ATOM 777 C CA . LEU A 1 104 ? -60.187 13.217 32.462 1.00 56.41 104 LEU A CA 1
ATOM 778 C C . LEU A 1 104 ? -59.569 13.951 31.246 1.00 56.41 104 LEU A C 1
ATOM 780 O O . LEU A 1 104 ? -59.957 13.701 30.108 1.00 56.41 104 LEU A O 1
ATOM 784 N N . GLY A 1 105 ? -58.651 14.895 31.480 1.00 57.91 105 GLY A N 1
ATOM 785 C CA . GLY A 1 105 ? -57.948 15.655 30.447 1.00 57.91 105 GLY A CA 1
ATOM 786 C C . GLY A 1 105 ? -56.688 14.937 29.968 1.00 57.91 105 GLY A C 1
ATOM 787 O O . GLY A 1 105 ? -56.000 14.291 30.757 1.00 57.91 105 GLY A O 1
ATOM 788 N N . SER A 1 106 ? -56.379 15.059 28.673 1.00 54.31 106 SER A N 1
ATOM 789 C CA . SER A 1 106 ? -55.202 14.435 28.062 1.00 54.31 106 SER A CA 1
ATOM 790 C C . SER A 1 106 ? -53.921 14.826 28.800 1.00 54.31 106 SER A C 1
ATOM 792 O O . SER A 1 106 ? -53.638 16.016 28.970 1.00 54.31 106 SER A O 1
ATOM 794 N N . LEU A 1 107 ? -53.136 13.825 29.192 1.00 55.03 107 LEU A N 1
ATOM 795 C CA . LEU A 1 107 ? -51.800 14.005 29.752 1.00 55.03 107 LEU A CA 1
ATOM 796 C C . LEU A 1 107 ? -50.945 14.847 28.793 1.00 55.03 107 LEU A C 1
ATOM 798 O O . LEU A 1 107 ? -50.963 14.635 27.577 1.00 55.03 107 LEU A O 1
ATOM 802 N N . LYS A 1 108 ? -50.195 15.812 29.332 1.00 58.06 108 LYS A N 1
ATOM 803 C CA . LYS A 1 108 ? -49.176 16.529 28.554 1.00 58.06 108 LYS A CA 1
ATOM 804 C C . LYS A 1 108 ? -48.102 15.525 28.103 1.00 58.06 108 LYS A C 1
ATOM 806 O O . LYS A 1 108 ? -47.863 14.565 28.835 1.00 58.06 108 LYS A O 1
ATOM 811 N N . PRO A 1 109 ? -47.397 15.750 26.975 1.00 56.59 109 PRO A N 1
ATOM 812 C CA . PRO A 1 109 ? -46.484 14.766 26.372 1.00 56.59 109 PRO A CA 1
ATOM 813 C C . PRO A 1 109 ? -45.333 14.227 27.248 1.00 56.59 109 PRO A C 1
ATOM 815 O O . PRO A 1 109 ? -44.599 13.369 26.780 1.00 56.59 109 PRO A O 1
ATOM 818 N N . ASN A 1 110 ? -45.162 14.704 28.486 1.00 57.81 110 ASN A N 1
ATOM 819 C CA . ASN A 1 110 ? -44.081 14.316 29.398 1.00 57.81 110 ASN A CA 1
ATOM 820 C C . ASN A 1 110 ? -44.534 13.994 30.837 1.00 57.81 110 ASN A C 1
ATOM 822 O O . ASN A 1 110 ? -43.692 13.872 31.722 1.00 57.81 110 ASN A O 1
ATOM 826 N N . GLU A 1 111 ? -45.835 13.849 31.100 1.00 60.50 111 GLU A N 1
ATOM 827 C CA . GLU A 1 111 ? -46.329 13.467 32.429 1.00 60.50 111 GLU A CA 1
ATOM 828 C C . GLU A 1 111 ? -46.897 12.044 32.392 1.00 60.50 111 GLU A C 1
ATOM 830 O O . GLU A 1 111 ? -47.941 11.793 31.792 1.00 60.50 111 GLU A O 1
ATOM 835 N N . VAL A 1 112 ? -46.209 11.103 33.043 1.00 60.94 112 VAL A N 1
ATOM 836 C CA . VAL A 1 112 ? -46.726 9.750 33.293 1.00 60.94 112 VAL A CA 1
ATOM 837 C C . VAL A 1 112 ? -47.396 9.701 34.668 1.00 60.94 112 VAL A C 1
ATOM 839 O O . VAL A 1 112 ? -46.806 10.151 35.653 1.00 60.94 112 VAL A O 1
ATOM 842 N N . PRO A 1 113 ? -48.626 9.168 34.776 1.00 56.66 113 PRO A N 1
ATOM 843 C CA . PRO A 1 113 ? -49.304 9.050 36.056 1.00 56.66 113 PRO A CA 1
ATOM 844 C C . PRO A 1 113 ? -48.551 8.065 36.953 1.00 56.66 113 PRO A C 1
ATOM 846 O O . PRO A 1 113 ? -48.139 6.996 36.508 1.00 56.66 113 PRO A O 1
ATOM 849 N N . ILE A 1 114 ? -48.418 8.393 38.240 1.00 53.66 114 ILE A N 1
ATOM 850 C CA . ILE A 1 114 ? -47.751 7.536 39.237 1.00 53.66 114 ILE A CA 1
ATOM 851 C C . ILE A 1 114 ? -48.397 6.139 39.292 1.00 53.66 114 ILE A C 1
ATOM 853 O O . ILE A 1 114 ? -47.703 5.154 39.517 1.00 53.66 114 ILE A O 1
ATOM 857 N N . SER A 1 115 ? -49.692 6.006 38.978 1.00 58.16 115 SER A N 1
ATOM 858 C CA . SER A 1 115 ? -50.366 4.703 38.861 1.00 58.16 115 SER A CA 1
ATOM 859 C C . SER A 1 115 ? -49.817 3.809 37.740 1.00 58.16 115 SER A C 1
ATOM 861 O O . SER A 1 115 ? -49.879 2.591 37.870 1.00 58.16 115 SER A O 1
ATOM 863 N N . ALA A 1 116 ? -49.227 4.375 36.681 1.00 59.34 116 ALA A N 1
ATOM 864 C CA . ALA A 1 116 ? -48.511 3.616 35.652 1.00 59.34 116 ALA A CA 1
ATOM 865 C C . ALA A 1 116 ? -47.114 3.160 36.115 1.00 59.34 116 ALA A C 1
ATOM 867 O O . ALA A 1 116 ? -46.529 2.276 35.496 1.00 59.34 116 ALA A O 1
ATOM 868 N N . LEU A 1 117 ? -46.597 3.724 37.213 1.00 52.72 117 LEU A N 1
ATOM 869 C CA . LEU A 1 117 ? -45.350 3.313 37.865 1.00 52.72 117 LEU A CA 1
ATOM 870 C C . LEU A 1 117 ? -45.581 2.334 39.026 1.00 52.72 117 LEU A C 1
ATOM 872 O O . LEU A 1 117 ? -44.635 1.688 39.456 1.00 52.72 117 LEU A O 1
ATOM 876 N N . VAL A 1 118 ? -46.815 2.160 39.514 1.00 51.03 118 VAL A N 1
ATOM 877 C CA . VAL A 1 118 ? -47.137 1.175 40.569 1.00 51.03 118 VAL A CA 1
ATOM 878 C C . VAL A 1 118 ? -46.779 -0.268 40.170 1.00 51.03 118 VAL A C 1
ATOM 880 O O . VAL A 1 118 ? -46.212 -0.962 41.016 1.00 51.03 118 VAL A O 1
ATOM 883 N N . PRO A 1 119 ? -46.979 -0.726 38.914 1.00 51.03 119 PRO A N 1
ATOM 884 C CA . PRO A 1 119 ? -46.481 -2.034 38.484 1.00 51.03 119 PRO A CA 1
ATOM 885 C C . PRO A 1 119 ? -44.946 -2.113 38.456 1.00 51.03 119 PRO A C 1
ATOM 887 O O . PRO A 1 119 ? -44.404 -3.205 38.530 1.00 51.03 119 PRO A O 1
ATOM 890 N N . TYR A 1 120 ? -44.248 -0.974 38.367 1.00 49.22 120 TYR A N 1
ATOM 891 C CA . TYR A 1 120 ? -42.783 -0.896 38.291 1.00 49.22 120 TYR A CA 1
ATOM 892 C C . TYR A 1 120 ? -42.104 -0.717 39.660 1.00 49.22 120 TYR A C 1
ATOM 894 O O . TYR A 1 120 ? -40.982 -1.173 39.842 1.00 49.22 120 TYR A O 1
ATOM 902 N N . LEU A 1 121 ? -42.768 -0.086 40.634 1.00 47.97 121 LEU A N 1
ATOM 903 C CA . LEU A 1 121 ? -42.250 0.125 41.996 1.00 47.97 121 LEU A CA 1
ATOM 904 C C . LEU A 1 121 ? -42.477 -1.077 42.921 1.00 47.97 121 LEU A C 1
ATOM 906 O O . LEU A 1 121 ? -41.719 -1.275 43.862 1.00 47.97 121 LEU A O 1
ATOM 910 N N . SER A 1 122 ? -43.508 -1.883 42.660 1.00 44.44 122 SER A N 1
ATOM 911 C CA . SER A 1 122 ? -43.808 -3.092 43.445 1.00 44.44 122 SER A CA 1
ATOM 912 C C . SER A 1 122 ? -43.101 -4.351 42.927 1.00 44.44 122 SER A C 1
ATOM 914 O O . SER A 1 122 ? -43.215 -5.419 43.525 1.00 44.44 122 SER A O 1
ATOM 916 N N . GLN A 1 123 ? -42.329 -4.225 41.844 1.00 44.81 123 GLN A N 1
ATOM 917 C CA . GLN A 1 123 ? -41.597 -5.315 41.211 1.00 44.81 123 GLN A CA 1
ATOM 918 C C . GLN A 1 123 ? -40.083 -5.158 41.436 1.00 44.81 123 GLN A C 1
ATOM 920 O O . GLN A 1 123 ? -39.291 -5.131 40.500 1.00 44.81 123 GLN A O 1
ATOM 925 N N . GLU A 1 124 ? -39.660 -5.120 42.705 1.00 40.59 124 GLU A N 1
ATOM 926 C CA . GLU A 1 124 ? -38.247 -5.291 43.106 1.00 40.59 124 GLU A CA 1
ATOM 927 C C . GLU A 1 124 ? -37.707 -6.719 42.862 1.00 40.59 124 GLU A C 1
ATOM 929 O O . GLU A 1 124 ? -36.595 -7.060 43.261 1.00 40.59 124 GLU A O 1
ATOM 934 N N . GLN A 1 125 ? -38.443 -7.568 42.141 1.00 46.97 125 GLN A N 1
ATOM 935 C CA . GLN A 1 125 ? -37.918 -8.818 41.604 1.00 46.97 125 GLN A CA 1
ATOM 936 C C . GLN A 1 125 ? -38.230 -8.944 40.115 1.00 46.97 125 GLN A C 1
ATOM 938 O O . GLN A 1 125 ? -39.319 -9.339 39.708 1.00 46.97 125 GLN A O 1
ATOM 943 N N . GLY A 1 126 ? -37.199 -8.656 39.319 1.00 45.78 126 GLY A N 1
ATOM 944 C CA . GLY A 1 126 ? -36.979 -9.285 38.024 1.00 45.78 126 GLY A CA 1
ATOM 945 C C . GLY A 1 126 ? -37.738 -8.682 36.851 1.00 45.78 126 GLY A C 1
ATOM 946 O O . GLY A 1 126 ? -38.702 -9.275 36.395 1.00 45.78 126 GLY A O 1
ATOM 947 N N . LEU A 1 127 ? -37.210 -7.588 36.295 1.00 39.94 127 LEU A N 1
ATOM 948 C CA . LEU A 1 127 ? -37.217 -7.274 34.858 1.00 39.94 127 LEU A CA 1
ATOM 949 C C . LEU A 1 127 ? -36.117 -6.230 34.612 1.00 39.94 127 LEU A C 1
ATOM 951 O O . LEU A 1 127 ? -36.299 -5.029 34.792 1.00 39.94 127 LEU A O 1
ATOM 955 N N . GLY A 1 128 ? -34.921 -6.728 34.294 1.00 44.09 128 GLY A N 1
ATOM 956 C CA . GLY A 1 128 ? -33.720 -5.921 34.127 1.00 44.09 128 GLY A CA 1
ATOM 957 C C . GLY A 1 128 ? -33.846 -4.923 32.980 1.00 44.09 128 GLY A C 1
ATOM 958 O O . GLY A 1 128 ? -33.843 -5.306 31.811 1.00 44.09 128 GLY A O 1
ATOM 959 N N . ALA A 1 129 ? -33.825 -3.632 33.311 1.00 48.19 129 ALA A N 1
ATOM 960 C CA . ALA A 1 129 ? -33.126 -2.688 32.451 1.00 48.19 129 ALA A CA 1
ATOM 961 C C . ALA A 1 129 ? -31.711 -3.256 32.227 1.00 48.19 129 ALA A C 1
ATOM 963 O O . ALA A 1 129 ? -31.107 -3.718 33.204 1.00 48.19 129 ALA A O 1
ATOM 964 N N . PRO A 1 130 ? -31.182 -3.302 30.989 1.00 49.94 130 PRO A N 1
ATOM 965 C CA . PRO A 1 130 ? -29.836 -3.802 30.779 1.00 49.94 130 PRO A CA 1
ATOM 966 C C . PRO A 1 130 ? -28.903 -2.901 31.582 1.00 49.94 130 PRO A C 1
ATOM 968 O O . PRO A 1 130 ? -28.717 -1.733 31.249 1.00 49.94 130 PRO A O 1
ATOM 971 N N . GLN A 1 131 ? -28.371 -3.433 32.680 1.00 54.00 131 GLN A N 1
ATOM 972 C CA . GLN A 1 131 ? -27.280 -2.828 33.423 1.00 54.00 131 GLN A CA 1
ATOM 973 C C . GLN A 1 131 ? -26.124 -2.755 32.427 1.00 54.00 131 GLN A C 1
ATOM 975 O O . GLN A 1 131 ? -25.474 -3.765 32.150 1.00 54.00 131 GLN A O 1
ATOM 980 N N . VAL A 1 132 ? -25.951 -1.600 31.780 1.00 63.28 132 VAL A N 1
ATOM 981 C CA . VAL A 1 132 ? -24.825 -1.376 30.880 1.00 63.28 132 VAL A CA 1
ATOM 982 C C . VAL A 1 132 ? -23.595 -1.417 31.768 1.00 63.28 132 VAL A C 1
ATOM 984 O O . VAL A 1 132 ? -23.347 -0.506 32.549 1.00 63.28 132 VAL A O 1
ATOM 987 N N . ASN A 1 133 ? -22.887 -2.539 31.714 1.00 81.56 133 ASN A N 1
ATOM 988 C CA . ASN A 1 133 ? -21.726 -2.774 32.546 1.00 81.56 133 ASN A CA 1
ATOM 989 C C . ASN A 1 133 ? -20.642 -1.772 32.129 1.00 81.56 133 ASN A C 1
ATOM 991 O O . ASN A 1 133 ? -20.216 -1.787 30.974 1.00 81.56 133 ASN A O 1
ATOM 995 N N . GLU A 1 134 ? -20.224 -0.900 33.046 1.00 86.38 134 GLU A N 1
ATOM 996 C CA . GLU A 1 134 ? -19.218 0.149 32.811 1.00 86.38 134 GLU A CA 1
ATOM 997 C C . GLU A 1 134 ? -17.954 -0.430 32.166 1.00 86.38 134 GLU A C 1
ATOM 999 O O . GLU A 1 134 ? -17.489 0.062 31.142 1.00 86.38 134 GLU A O 1
ATOM 1004 N N . LYS A 1 135 ? -17.531 -1.610 32.635 1.00 85.69 135 LYS A N 1
ATOM 1005 C CA . LYS A 1 135 ? -16.413 -2.366 32.055 1.00 85.69 135 LYS A CA 1
ATOM 1006 C C . LYS A 1 135 ? -16.591 -2.674 30.571 1.00 85.69 135 LYS A C 1
ATOM 1008 O O . LYS A 1 135 ? -15.646 -2.618 29.805 1.00 85.69 135 LYS A O 1
ATOM 1013 N N . THR A 1 136 ? -17.809 -2.998 30.139 1.00 88.19 136 THR A N 1
ATOM 1014 C CA . THR A 1 136 ? -18.075 -3.272 28.721 1.00 88.19 136 THR A CA 1
ATOM 1015 C C . THR A 1 136 ? -17.946 -2.003 27.883 1.00 88.19 136 THR A C 1
ATOM 1017 O O . THR A 1 136 ? -17.440 -2.074 26.767 1.00 88.19 136 THR A O 1
ATOM 1020 N N . ILE A 1 137 ? -18.357 -0.846 28.411 1.00 90.31 137 ILE A N 1
ATOM 1021 C CA . ILE A 1 137 ? -18.162 0.445 27.737 1.00 90.31 137 ILE A CA 1
ATOM 1022 C C . ILE A 1 137 ? -16.664 0.726 27.586 1.00 90.31 137 ILE A C 1
ATOM 1024 O O . ILE A 1 137 ? -16.221 1.024 26.476 1.00 90.31 137 ILE A O 1
ATOM 1028 N N . ASP A 1 138 ? -15.898 0.571 28.665 1.00 91.00 138 ASP A N 1
ATOM 1029 C CA . ASP A 1 138 ? -14.449 0.780 28.661 1.00 91.00 138 ASP A CA 1
ATOM 1030 C C . ASP A 1 138 ? -13.747 -0.147 27.664 1.00 91.00 138 ASP A C 1
ATOM 1032 O O . ASP A 1 138 ? -12.931 0.316 26.866 1.00 91.00 138 ASP A O 1
ATOM 1036 N N . ASP A 1 139 ? -14.135 -1.425 27.610 1.00 91.50 139 ASP A N 1
ATOM 1037 C CA . ASP A 1 139 ? -13.591 -2.384 26.645 1.00 91.50 139 ASP A CA 1
ATOM 1038 C C . ASP A 1 139 ? -13.897 -1.963 25.191 1.00 91.50 139 ASP A C 1
ATOM 1040 O O . ASP A 1 139 ? -13.045 -2.064 24.306 1.00 91.50 139 ASP A O 1
ATOM 1044 N N . HIS A 1 140 ? -15.102 -1.450 24.909 1.00 92.12 140 HIS A N 1
ATOM 1045 C CA . HIS A 1 140 ? -15.435 -0.932 23.575 1.00 92.12 140 HIS A CA 1
ATOM 1046 C C . HIS A 1 140 ? -14.606 0.311 23.210 1.00 92.12 140 HIS A C 1
ATOM 1048 O O . HIS A 1 140 ? -14.179 0.443 22.057 1.00 92.12 140 HIS A O 1
ATOM 1054 N N . LEU A 1 141 ? -14.363 1.211 24.168 1.00 92.38 141 LEU A N 1
ATOM 1055 C CA . LEU A 1 141 ? -13.517 2.392 23.973 1.00 92.38 141 LEU A CA 1
ATOM 1056 C C . LEU A 1 141 ? -12.050 2.000 23.750 1.00 92.38 141 LEU A C 1
ATOM 1058 O O . LEU A 1 141 ? -11.399 2.559 22.866 1.00 92.38 141 LEU A O 1
ATOM 1062 N N . ALA A 1 142 ? -11.557 0.999 24.481 1.00 92.31 142 ALA A N 1
ATOM 1063 C CA . ALA A 1 142 ? -10.241 0.402 24.281 1.00 92.31 142 ALA A CA 1
ATOM 1064 C C . ALA A 1 142 ? -10.084 -0.158 22.861 1.00 92.31 142 ALA A C 1
ATOM 1066 O O . ALA A 1 142 ? -9.127 0.178 22.165 1.00 92.31 142 ALA A O 1
ATOM 1067 N N . VAL A 1 143 ? -11.056 -0.935 22.372 1.00 93.19 143 VAL A N 1
ATOM 1068 C CA . VAL A 1 143 ? -11.029 -1.465 20.997 1.00 93.19 143 VAL A CA 1
ATOM 1069 C C . VAL A 1 143 ? -11.050 -0.342 19.955 1.00 93.19 143 VAL A C 1
ATOM 1071 O O . VAL A 1 143 ? -10.319 -0.401 18.964 1.00 93.19 143 VAL A O 1
ATOM 1074 N N . GLN A 1 144 ? -11.832 0.716 20.175 1.00 93.50 144 GLN A N 1
ATOM 1075 C CA . GLN A 1 144 ? -11.820 1.888 19.298 1.00 93.50 144 GLN A CA 1
ATOM 1076 C C . GLN A 1 144 ? -10.453 2.593 19.295 1.00 93.50 144 GLN A C 1
ATOM 1078 O O . GLN A 1 144 ? -9.992 3.027 18.234 1.00 93.50 144 GLN A O 1
ATOM 1083 N N . ALA A 1 145 ? -9.804 2.704 20.457 1.00 92.81 145 ALA A N 1
ATOM 1084 C CA . ALA A 1 145 ? -8.465 3.266 20.574 1.00 92.81 145 ALA A CA 1
ATOM 1085 C C . ALA A 1 145 ? -7.436 2.414 19.820 1.00 92.81 145 ALA A C 1
ATOM 1087 O O . ALA A 1 145 ? -6.676 2.971 19.035 1.00 92.81 145 ALA A O 1
ATOM 1088 N N . ILE A 1 146 ? -7.488 1.084 19.950 1.00 93.00 146 ILE A N 1
ATOM 1089 C CA . ILE A 1 146 ? -6.622 0.153 19.210 1.00 93.00 146 ILE A CA 1
ATOM 1090 C C . ILE A 1 146 ? -6.791 0.337 17.699 1.00 93.00 146 ILE A C 1
ATOM 1092 O O . ILE A 1 146 ? -5.803 0.544 16.996 1.00 93.00 146 ILE A O 1
ATOM 1096 N N . ILE A 1 147 ? -8.029 0.332 17.185 1.00 94.06 147 ILE A N 1
ATOM 1097 C CA . ILE A 1 147 ? -8.297 0.559 15.751 1.00 94.06 147 ILE A CA 1
ATOM 1098 C C . ILE A 1 147 ? -7.635 1.862 15.288 1.00 94.06 147 ILE A C 1
ATOM 1100 O O . ILE A 1 147 ? -6.963 1.897 14.256 1.00 94.06 147 ILE A O 1
ATOM 1104 N N . ARG A 1 148 ? -7.778 2.935 16.072 1.00 93.25 148 ARG A N 1
ATOM 1105 C CA . ARG A 1 148 ? -7.164 4.228 15.767 1.00 93.25 148 ARG A CA 1
ATOM 1106 C C . ARG A 1 148 ? -5.633 4.172 15.807 1.00 93.25 148 ARG A C 1
ATOM 1108 O O . ARG A 1 148 ? -5.003 4.757 14.928 1.00 93.25 148 ARG A O 1
ATOM 1115 N N . SER A 1 149 ? -5.037 3.470 16.767 1.00 92.62 149 SER A N 1
ATOM 1116 C CA . SER A 1 149 ? -3.585 3.274 16.850 1.00 92.62 149 SER A CA 1
ATOM 1117 C C . SER A 1 149 ? -3.043 2.577 15.600 1.00 92.62 149 SER A C 1
ATOM 1119 O O . SER A 1 149 ? -2.062 3.048 15.029 1.00 92.62 149 SER A O 1
ATOM 1121 N N . TYR A 1 150 ? -3.717 1.534 15.098 1.00 92.62 150 TYR A N 1
ATOM 1122 C CA . TYR A 1 150 ? -3.342 0.869 13.840 1.00 92.62 150 TYR A CA 1
ATOM 1123 C C . TYR A 1 150 ? -3.437 1.806 12.629 1.00 92.62 150 TYR A C 1
ATOM 1125 O O . TYR A 1 150 ? -2.528 1.829 11.803 1.00 92.62 150 TYR A O 1
ATOM 1133 N N . GLN A 1 151 ? -4.483 2.633 12.542 1.00 93.31 151 GLN A N 1
ATOM 1134 C CA . GLN A 1 151 ? -4.624 3.608 11.452 1.00 93.31 151 GLN A CA 1
ATOM 1135 C C . GLN A 1 151 ? -3.512 4.670 11.448 1.00 93.31 151 GLN A C 1
ATOM 1137 O O . GLN A 1 151 ? -3.119 5.141 10.383 1.00 93.31 151 GLN A O 1
ATOM 1142 N N . ILE A 1 152 ? -3.027 5.080 12.626 1.00 92.50 152 ILE A N 1
ATOM 1143 C CA . ILE A 1 152 ? -1.998 6.122 12.755 1.00 92.50 152 ILE A CA 1
ATOM 1144 C C . ILE A 1 152 ? -0.598 5.527 12.616 1.00 92.50 152 ILE A C 1
ATOM 1146 O O . ILE A 1 152 ? 0.211 6.064 11.871 1.00 92.50 152 ILE A O 1
ATOM 1150 N N . ARG A 1 153 ? -0.309 4.440 13.336 1.00 90.44 153 ARG A N 1
ATOM 1151 C CA . ARG A 1 153 ? 1.043 3.905 13.556 1.00 90.44 153 ARG A CA 1
ATOM 1152 C C . ARG A 1 153 ? 1.272 2.509 12.989 1.00 90.44 153 ARG A C 1
ATOM 1154 O O . ARG A 1 153 ? 2.394 2.021 13.062 1.00 90.44 153 ARG A O 1
ATOM 1161 N N . GLY A 1 154 ? 0.259 1.860 12.416 1.00 90.25 154 GLY A N 1
ATOM 1162 C CA . GLY A 1 154 ? 0.381 0.488 11.910 1.00 90.25 154 GLY A CA 1
ATOM 1163 C C . GLY A 1 154 ? 1.472 0.321 10.849 1.00 90.25 154 GLY A C 1
ATOM 1164 O O . GLY A 1 154 ? 2.097 -0.734 10.784 1.00 90.25 154 GLY A O 1
ATOM 1165 N N . HIS A 1 155 ? 1.779 1.390 10.103 1.00 90.38 155 HIS A N 1
ATOM 1166 C CA . HIS A 1 155 ? 2.870 1.431 9.129 1.00 90.38 155 HIS A CA 1
ATOM 1167 C C . HIS A 1 155 ? 4.259 1.178 9.746 1.00 90.38 155 HIS A C 1
ATOM 1169 O O . HIS A 1 155 ? 5.124 0.653 9.053 1.00 90.38 155 HIS A O 1
ATOM 1175 N N . HIS A 1 156 ? 4.474 1.464 11.038 1.00 86.75 156 HIS A N 1
ATOM 1176 C CA . HIS A 1 156 ? 5.736 1.151 11.723 1.00 86.75 156 HIS A CA 1
ATOM 1177 C C . HIS A 1 156 ? 5.978 -0.354 11.878 1.00 86.75 156 HIS A C 1
ATOM 1179 O O . HIS A 1 156 ? 7.125 -0.782 11.944 1.00 86.75 156 HIS A O 1
ATOM 1185 N N . LEU A 1 157 ? 4.910 -1.156 11.932 1.00 87.25 157 LEU A N 1
ATOM 1186 C CA . LEU A 1 157 ? 4.993 -2.617 12.014 1.00 87.25 157 LEU A CA 1
ATOM 1187 C C . LEU A 1 157 ? 4.947 -3.290 10.638 1.00 87.25 157 LEU A C 1
ATOM 1189 O O . LEU A 1 157 ? 5.004 -4.515 10.557 1.00 87.25 157 LEU A O 1
ATOM 1193 N N . ALA A 1 158 ? 4.807 -2.519 9.557 1.00 89.81 158 ALA A N 1
ATOM 1194 C CA . ALA A 1 158 ? 4.718 -3.075 8.219 1.00 89.81 158 ALA A CA 1
ATOM 1195 C C . ALA A 1 158 ? 6.043 -3.728 7.792 1.00 89.81 158 ALA A C 1
ATOM 1197 O O . ALA A 1 158 ? 7.123 -3.145 7.893 1.00 89.81 158 ALA A O 1
ATOM 1198 N N . ALA A 1 159 ? 5.950 -4.937 7.242 1.00 88.88 159 ALA A N 1
ATOM 1199 C CA . ALA A 1 159 ? 7.061 -5.672 6.650 1.00 88.88 159 ALA A CA 1
ATOM 1200 C C . ALA A 1 159 ? 7.407 -5.110 5.257 1.00 88.88 159 ALA A C 1
ATOM 1202 O O . ALA A 1 159 ? 7.069 -5.703 4.227 1.00 88.88 159 ALA A O 1
ATOM 1203 N N . LEU A 1 160 ? 8.048 -3.936 5.246 1.00 89.62 160 LEU A N 1
ATOM 1204 C CA . LEU A 1 160 ? 8.415 -3.189 4.035 1.00 89.62 160 LEU A CA 1
ATOM 1205 C C . LEU A 1 160 ? 9.763 -3.600 3.444 1.00 89.62 160 LEU A C 1
ATOM 1207 O O . LEU A 1 160 ? 9.963 -3.481 2.238 1.00 89.62 160 LEU A O 1
ATOM 1211 N N . ASP A 1 161 ? 10.694 -4.039 4.289 1.00 89.62 161 ASP A N 1
ATOM 1212 C CA . ASP A 1 161 ? 12.055 -4.352 3.872 1.00 89.62 161 ASP A CA 1
ATOM 1213 C C . ASP A 1 161 ? 12.147 -5.781 3.306 1.00 89.62 161 ASP A C 1
ATOM 1215 O O . ASP A 1 161 ? 11.990 -6.741 4.065 1.00 89.62 161 ASP A O 1
ATOM 1219 N N . PRO A 1 162 ? 12.426 -5.955 2.000 1.00 89.62 162 PRO A N 1
ATOM 1220 C CA . PRO A 1 162 ? 12.584 -7.280 1.408 1.00 89.62 162 PRO A CA 1
ATOM 1221 C C . PRO A 1 162 ? 13.868 -7.994 1.855 1.00 89.62 162 PRO A C 1
ATOM 1223 O O . PRO A 1 162 ? 13.954 -9.212 1.708 1.00 89.62 162 PRO A O 1
ATOM 1226 N N . LEU A 1 163 ? 14.867 -7.265 2.367 1.00 89.50 163 LEU A N 1
ATOM 1227 C CA . LEU A 1 163 ? 16.143 -7.822 2.825 1.00 89.50 163 LEU A CA 1
ATOM 1228 C C . LEU A 1 163 ? 16.143 -8.144 4.325 1.00 89.50 163 LEU A C 1
ATOM 1230 O O . LEU A 1 163 ? 16.989 -8.912 4.776 1.00 89.50 163 LEU A O 1
ATOM 1234 N N . GLY A 1 164 ? 15.212 -7.570 5.093 1.00 84.19 164 GLY A N 1
ATOM 1235 C CA . GLY A 1 164 ? 15.121 -7.750 6.545 1.00 84.19 164 GLY A CA 1
ATOM 1236 C C . GLY A 1 164 ? 16.292 -7.146 7.333 1.00 84.19 164 GLY A C 1
ATOM 1237 O O . GLY A 1 164 ? 16.554 -7.568 8.453 1.00 84.19 164 GLY A O 1
ATOM 1238 N N . ILE A 1 165 ? 17.004 -6.176 6.758 1.00 83.50 165 ILE A N 1
ATOM 1239 C CA . ILE A 1 165 ? 18.177 -5.514 7.348 1.00 83.50 165 ILE A CA 1
ATOM 1240 C C . ILE A 1 165 ? 17.816 -4.263 8.160 1.00 83.50 165 ILE A C 1
ATOM 1242 O O . ILE A 1 165 ? 18.576 -3.866 9.039 1.00 83.50 165 ILE A O 1
ATOM 1246 N N . ASN A 1 166 ? 16.648 -3.659 7.924 1.00 70.31 166 ASN A N 1
ATOM 1247 C CA . ASN A 1 166 ? 16.163 -2.468 8.636 1.00 70.31 166 ASN A CA 1
ATOM 1248 C C . ASN A 1 166 ? 15.912 -2.699 10.140 1.00 70.31 166 ASN A C 1
ATOM 1250 O O . ASN A 1 166 ? 15.634 -1.750 10.867 1.00 70.31 166 ASN A O 1
ATOM 1254 N N . GLN A 1 167 ? 16.044 -3.936 10.622 1.00 61.84 167 GLN A N 1
ATOM 1255 C CA . GLN A 1 167 ? 16.018 -4.278 12.047 1.00 61.84 167 GLN A CA 1
ATOM 1256 C C . GLN A 1 167 ? 17.324 -3.927 12.784 1.00 61.84 167 GLN A C 1
ATOM 1258 O O . GLN A 1 167 ? 1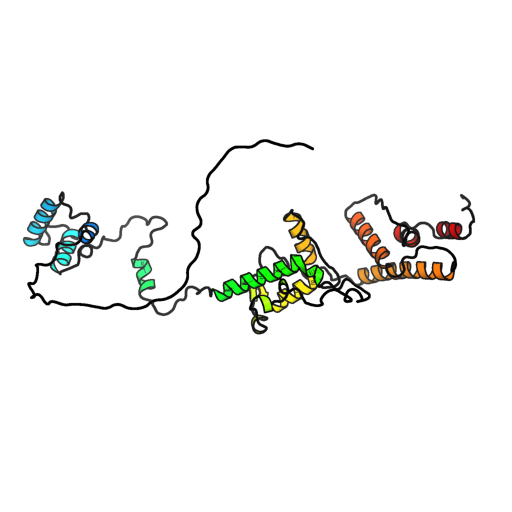7.401 -4.123 13.991 1.00 61.84 167 GLN A O 1
ATOM 1263 N N . ALA A 1 168 ? 18.349 -3.423 12.086 1.00 48.00 168 ALA A N 1
ATOM 1264 C CA . ALA A 1 168 ? 19.687 -3.249 12.648 1.00 48.00 168 ALA A CA 1
ATOM 1265 C C . ALA A 1 168 ? 19.811 -2.206 13.780 1.00 48.00 168 ALA A C 1
ATOM 1267 O O . ALA A 1 168 ? 20.742 -2.341 14.558 1.00 48.00 168 ALA A O 1
ATOM 1268 N N . ASP A 1 169 ? 18.898 -1.234 13.927 1.00 44.69 169 ASP A N 1
ATOM 1269 C CA . ASP A 1 169 ? 19.012 -0.185 14.970 1.00 44.69 169 ASP A CA 1
ATOM 1270 C C . ASP A 1 169 ? 17.666 0.380 15.486 1.00 44.69 169 ASP A C 1
ATOM 1272 O O . ASP A 1 169 ? 17.639 1.322 16.280 1.00 44.69 169 ASP A O 1
ATOM 1276 N N . LEU A 1 170 ? 16.525 -0.168 15.055 1.00 53.34 170 LEU A N 1
ATOM 1277 C CA . LEU A 1 170 ? 15.207 0.222 15.561 1.00 53.34 170 LEU A CA 1
ATOM 1278 C C . LEU A 1 170 ? 14.785 -0.795 16.616 1.00 53.34 170 LEU A C 1
ATOM 1280 O O . LEU A 1 170 ? 14.620 -1.975 16.307 1.00 53.34 170 LEU A O 1
ATOM 1284 N N . ASP A 1 171 ? 14.653 -0.325 17.858 1.00 54.25 171 ASP A N 1
ATOM 1285 C CA . ASP A 1 171 ? 14.159 -1.091 18.999 1.00 54.25 171 ASP A CA 1
ATOM 1286 C C . ASP A 1 171 ? 12.977 -1.954 18.537 1.00 54.25 171 ASP A C 1
ATOM 1288 O O . ASP A 1 171 ? 11.934 -1.437 18.140 1.00 54.25 171 ASP A O 1
ATOM 1292 N N . SER A 1 172 ? 13.151 -3.280 18.514 1.00 56.38 172 SER A N 1
ATOM 1293 C CA . SER A 1 172 ? 12.148 -4.235 18.003 1.00 56.38 172 SER A CA 1
ATOM 1294 C C . SER A 1 172 ? 10.893 -4.301 18.887 1.00 56.38 172 SER A C 1
ATOM 1296 O O . SER A 1 172 ? 10.048 -5.185 18.743 1.00 56.38 172 SER A O 1
ATOM 1298 N N . SER A 1 173 ? 10.796 -3.373 19.834 1.00 64.94 173 SER A N 1
ATOM 1299 C CA . SER A 1 173 ? 9.663 -3.124 20.690 1.00 64.94 173 SER A CA 1
ATOM 1300 C C . SER A 1 173 ? 8.464 -2.703 19.846 1.00 64.94 173 SER A C 1
ATOM 1302 O O . SER A 1 173 ? 8.442 -1.645 19.211 1.00 64.94 173 SER A O 1
ATOM 1304 N N . LEU A 1 174 ? 7.438 -3.554 19.845 1.00 70.94 174 LEU A N 1
ATOM 1305 C CA . LEU A 1 174 ? 6.115 -3.167 19.377 1.00 70.94 174 LEU A CA 1
ATOM 1306 C C . LEU A 1 174 ? 5.677 -1.915 20.150 1.00 70.94 174 LEU A C 1
ATOM 1308 O O . LEU A 1 174 ? 5.683 -1.947 21.384 1.00 70.94 174 LEU A O 1
ATOM 1312 N N . PRO A 1 175 ? 5.250 -0.838 19.466 1.00 76.75 175 PRO A N 1
ATOM 1313 C CA . PRO A 1 175 ? 4.697 0.321 20.142 1.00 76.75 175 PRO A CA 1
ATOM 1314 C C . PRO A 1 175 ? 3.596 -0.121 21.119 1.00 76.75 175 PRO A C 1
ATOM 1316 O O . PRO A 1 175 ? 2.687 -0.845 20.698 1.00 76.75 175 PRO A O 1
ATOM 1319 N N . PRO A 1 176 ? 3.637 0.304 22.396 1.00 79.94 176 PRO A N 1
ATOM 1320 C CA . PRO A 1 176 ? 2.667 -0.139 23.401 1.00 79.94 176 PRO A CA 1
ATOM 1321 C C . PRO A 1 176 ? 1.230 0.211 22.985 1.00 79.94 176 PRO A C 1
ATOM 1323 O O . PRO A 1 176 ? 0.298 -0.538 23.233 1.00 79.94 176 PRO A O 1
ATOM 1326 N N . GLU A 1 177 ? 1.057 1.299 22.230 1.00 78.81 177 GLU A N 1
ATOM 1327 C CA . GLU A 1 177 ? -0.228 1.725 21.660 1.00 78.81 177 GLU A CA 1
ATOM 1328 C C . GLU A 1 177 ? -0.860 0.708 20.681 1.00 78.81 177 GLU A C 1
ATOM 1330 O O . GLU A 1 177 ? -2.057 0.789 20.408 1.00 78.81 177 GLU A O 1
ATOM 1335 N N . LEU A 1 178 ? -0.080 -0.223 20.117 1.00 81.56 178 LEU A N 1
ATOM 1336 C CA . LEU A 1 178 ? -0.557 -1.269 19.197 1.00 81.56 178 LEU A CA 1
ATOM 1337 C C . LEU A 1 178 ? -0.796 -2.609 19.908 1.00 81.56 178 LEU A C 1
ATOM 1339 O O . LEU A 1 178 ? -1.469 -3.486 19.360 1.00 81.56 178 LEU A O 1
ATOM 1343 N N . GLN A 1 179 ? -0.273 -2.770 21.126 1.00 82.56 179 GLN A N 1
ATOM 1344 C CA . GLN A 1 179 ? -0.457 -3.972 21.929 1.00 82.56 179 GLN A CA 1
ATOM 1345 C C . GLN A 1 179 ? -1.794 -3.913 22.670 1.00 82.56 179 GLN A C 1
ATOM 1347 O O . GLN A 1 179 ? -2.050 -3.014 23.468 1.00 82.56 179 GLN A O 1
ATOM 1352 N N . TYR A 1 180 ? -2.646 -4.919 22.463 1.00 81.00 180 TYR A N 1
ATOM 1353 C CA . TYR A 1 180 ? -3.932 -5.015 23.163 1.00 81.00 180 TYR A CA 1
ATOM 1354 C C . TYR A 1 180 ? -3.760 -5.151 24.687 1.00 81.00 180 TYR A C 1
ATOM 1356 O O . TYR A 1 180 ? -4.598 -4.660 25.444 1.00 81.00 180 TYR A O 1
ATOM 1364 N N . SER A 1 181 ? -2.641 -5.726 25.143 1.00 83.06 181 SER A N 1
ATOM 1365 C CA . SER A 1 181 ? -2.292 -5.859 26.562 1.00 83.06 181 SER A CA 1
ATOM 1366 C C . SER A 1 181 ? -2.172 -4.510 27.278 1.00 83.06 181 SER A C 1
ATOM 1368 O O . SER A 1 181 ? -2.434 -4.427 28.475 1.00 83.06 181 SER A O 1
ATOM 1370 N N . SER A 1 182 ? -1.830 -3.434 26.560 1.00 84.31 182 SER A N 1
ATOM 1371 C CA . SER A 1 182 ? -1.761 -2.081 27.127 1.00 84.31 182 SER A CA 1
ATOM 1372 C C . SER A 1 182 ? -3.136 -1.479 27.436 1.00 84.31 182 SER A C 1
ATOM 1374 O O . SER A 1 182 ? -3.215 -0.485 28.153 1.00 84.31 182 SER A O 1
ATOM 1376 N N . TYR A 1 183 ? -4.217 -2.088 26.942 1.00 84.00 183 TYR A N 1
ATOM 1377 C CA . TYR A 1 183 ? -5.593 -1.627 27.127 1.00 84.00 183 TYR A CA 1
ATOM 1378 C C . TYR A 1 183 ? -6.404 -2.506 28.095 1.00 84.00 183 TYR A C 1
ATOM 1380 O O . TYR A 1 183 ? -7.630 -2.478 28.056 1.00 84.00 183 TYR A O 1
ATOM 1388 N N . ASN A 1 184 ? -5.741 -3.283 28.962 1.00 84.38 184 ASN A N 1
ATOM 1389 C CA . ASN A 1 184 ? -6.373 -4.225 29.903 1.00 84.38 184 ASN A CA 1
ATOM 1390 C C . ASN A 1 184 ? -7.252 -5.308 29.240 1.00 84.38 184 ASN A C 1
ATOM 1392 O O . ASN A 1 184 ? -8.087 -5.909 29.913 1.00 84.38 184 ASN A O 1
ATOM 1396 N N . LEU A 1 185 ? -7.058 -5.575 27.945 1.00 86.56 185 LEU A N 1
ATOM 1397 C CA . LEU A 1 185 ? -7.695 -6.690 27.244 1.00 86.56 185 LEU A CA 1
ATOM 1398 C C . LEU A 1 185 ? -6.814 -7.936 27.371 1.00 86.56 185 LEU A C 1
ATOM 1400 O O . LEU A 1 185 ? -5.607 -7.874 27.125 1.00 86.56 185 LEU A O 1
ATOM 1404 N N . ASP A 1 186 ? -7.420 -9.063 27.739 1.00 86.56 186 ASP A N 1
ATOM 1405 C CA . ASP A 1 186 ? -6.728 -10.342 27.931 1.00 86.56 186 ASP A CA 1
ATOM 1406 C C . ASP A 1 186 ? -7.060 -11.316 26.785 1.00 86.56 186 ASP A C 1
ATOM 1408 O O . ASP A 1 186 ? -8.002 -11.121 26.012 1.00 86.56 186 ASP A O 1
ATOM 1412 N N . GLU A 1 187 ? -6.332 -12.427 26.685 1.00 86.69 187 GLU A N 1
ATOM 1413 C CA . GLU A 1 187 ? -6.597 -13.474 25.685 1.00 86.69 187 GLU A CA 1
ATOM 1414 C C . GLU A 1 187 ? -8.017 -14.056 25.802 1.00 86.69 187 GLU A C 1
ATOM 1416 O O . GLU A 1 187 ? -8.609 -14.512 24.820 1.00 86.69 187 GLU A O 1
ATOM 1421 N N . LYS A 1 188 ? -8.607 -13.985 27.001 1.00 89.38 188 LYS A N 1
ATOM 1422 C CA . LYS A 1 188 ? -9.991 -14.401 27.273 1.00 89.38 188 LYS A CA 1
ATOM 1423 C C . LYS A 1 188 ? -11.015 -13.591 26.473 1.00 89.38 188 LYS A C 1
ATOM 1425 O O . LYS A 1 188 ? -12.080 -14.112 26.139 1.00 89.38 188 LYS A O 1
ATOM 1430 N N . ASP A 1 189 ? -10.687 -12.348 26.125 1.00 88.31 189 ASP A N 1
ATOM 1431 C CA . ASP A 1 189 ? -11.577 -11.427 25.422 1.00 88.31 189 ASP A CA 1
ATOM 1432 C C . ASP A 1 189 ? -11.517 -11.580 23.895 1.00 88.31 189 ASP A C 1
ATOM 1434 O O . ASP A 1 189 ? -12.331 -10.996 23.181 1.00 88.31 189 ASP A O 1
ATOM 1438 N N . MET A 1 190 ? -10.620 -12.421 23.367 1.00 89.88 190 MET A N 1
ATOM 1439 C CA . MET A 1 190 ? -10.419 -12.600 21.920 1.00 89.88 190 MET A CA 1
ATOM 1440 C C . MET A 1 190 ? -11.676 -13.060 21.174 1.00 89.88 190 MET A C 1
ATOM 1442 O O . MET A 1 190 ? -11.888 -12.689 20.017 1.00 89.88 190 MET A O 1
ATOM 1446 N N . ASN A 1 191 ? -12.521 -13.847 21.845 1.00 93.19 191 ASN A N 1
ATOM 1447 C CA . ASN A 1 191 ? -13.778 -14.356 21.295 1.00 93.19 191 ASN A CA 1
ATOM 1448 C C . ASN A 1 191 ? -14.983 -13.451 21.606 1.00 93.19 191 ASN A C 1
ATOM 1450 O O . ASN A 1 191 ? -16.086 -13.728 21.133 1.00 93.19 191 ASN A O 1
ATOM 1454 N N . ARG A 1 192 ? -14.808 -12.380 22.396 1.00 92.88 192 ARG A N 1
ATOM 1455 C CA . ARG A 1 192 ? -15.886 -11.423 22.674 1.00 92.88 192 ARG A CA 1
ATOM 1456 C C . ARG A 1 192 ? -16.150 -10.576 21.440 1.00 92.88 192 ARG A C 1
ATOM 1458 O O . ARG A 1 192 ? -15.230 -10.179 20.727 1.00 92.88 192 ARG A O 1
ATOM 1465 N N . VAL A 1 193 ? -17.429 -10.308 21.203 1.00 93.94 193 VAL A N 1
ATOM 1466 C CA . VAL A 1 193 ? -17.905 -9.550 20.048 1.00 93.94 193 VAL A CA 1
ATOM 1467 C C . VAL A 1 193 ? -17.973 -8.070 20.400 1.00 93.94 193 VAL A C 1
ATOM 1469 O O . VAL A 1 193 ? -18.625 -7.679 21.366 1.00 93.94 193 VAL A O 1
ATOM 1472 N N . PHE A 1 194 ? -17.324 -7.248 19.580 1.00 93.62 194 PHE A N 1
ATOM 1473 C CA . PHE A 1 194 ? -17.272 -5.803 19.731 1.00 93.62 194 PHE A CA 1
ATOM 1474 C C . PHE A 1 194 ? -18.001 -5.110 18.585 1.00 93.62 194 PHE A C 1
ATOM 1476 O O . PHE A 1 194 ? -17.899 -5.505 17.423 1.00 93.62 194 PHE A O 1
ATOM 1483 N N . LYS A 1 195 ? -18.726 -4.037 18.909 1.00 93.06 195 LYS A N 1
ATOM 1484 C CA . LYS A 1 195 ? -19.333 -3.153 17.915 1.00 93.06 195 LYS A CA 1
ATOM 1485 C C . LYS A 1 195 ? -18.257 -2.279 17.282 1.00 93.06 195 LYS A C 1
ATOM 1487 O O . LYS A 1 195 ? -17.491 -1.629 17.988 1.00 93.06 195 LYS A O 1
ATOM 1492 N N . LEU A 1 196 ? -18.238 -2.236 15.955 1.00 91.94 196 LEU A N 1
ATOM 1493 C CA . LEU A 1 196 ? -17.288 -1.423 15.210 1.00 91.94 196 LEU A CA 1
ATOM 1494 C C . LEU A 1 196 ? -17.712 0.053 15.203 1.00 91.94 196 LEU A C 1
ATOM 1496 O O . LEU A 1 196 ? -18.904 0.348 15.036 1.00 91.94 196 LEU A O 1
ATOM 1500 N N . PRO A 1 197 ? -16.762 0.992 15.354 1.00 89.81 197 PRO A N 1
ATOM 1501 C CA . PRO A 1 197 ? -17.049 2.409 15.198 1.00 89.81 197 PRO A CA 1
ATOM 1502 C C . PRO A 1 197 ? -17.370 2.733 13.733 1.00 89.81 197 PRO A C 1
ATOM 1504 O O . PRO A 1 197 ? -16.889 2.082 12.811 1.00 89.81 197 PRO A O 1
ATOM 1507 N N . ALA A 1 198 ? -18.136 3.799 13.493 1.00 85.12 198 ALA A N 1
ATOM 1508 C CA . ALA A 1 198 ? -18.444 4.257 12.131 1.00 85.12 198 ALA A CA 1
ATOM 1509 C C . ALA A 1 198 ? -17.207 4.774 11.361 1.00 85.12 198 ALA A C 1
ATOM 1511 O O . ALA A 1 198 ? -17.286 5.060 10.172 1.00 85.12 198 ALA A O 1
ATOM 1512 N N . THR A 1 199 ? -16.069 4.914 12.044 1.00 85.06 199 THR A N 1
ATOM 1513 C CA . THR A 1 199 ? -14.795 5.392 11.497 1.00 85.06 199 THR A CA 1
ATOM 1514 C C . THR A 1 199 ? -13.938 4.282 10.886 1.00 85.06 199 THR A C 1
ATOM 1516 O O . THR A 1 199 ? -12.801 4.555 10.506 1.00 85.06 199 THR A O 1
ATOM 1519 N N . THR A 1 200 ? -14.436 3.042 10.823 1.00 88.81 200 THR A N 1
ATOM 1520 C CA . THR A 1 200 ? -13.733 1.910 10.211 1.00 88.81 200 THR A CA 1
ATOM 1521 C C . THR A 1 200 ? -14.631 1.125 9.257 1.00 88.81 200 THR A C 1
ATOM 1523 O O . THR A 1 200 ? -15.845 1.038 9.442 1.00 88.81 200 THR A O 1
ATOM 1526 N N . PHE A 1 201 ? -14.014 0.524 8.244 1.00 90.38 201 PHE A N 1
ATOM 1527 C CA . PHE A 1 201 ? -14.628 -0.318 7.223 1.00 90.38 201 PHE A CA 1
ATOM 1528 C C . PHE A 1 201 ? -14.139 -1.776 7.288 1.00 90.38 201 PHE A C 1
ATOM 1530 O O . PHE A 1 201 ? -14.507 -2.574 6.424 1.00 90.38 201 PHE A O 1
ATOM 1537 N N . ILE A 1 202 ? -13.389 -2.163 8.334 1.00 87.44 202 ILE A N 1
ATOM 1538 C CA . ILE A 1 202 ? -12.891 -3.543 8.520 1.00 87.44 202 ILE A CA 1
ATOM 1539 C C . ILE A 1 202 ? -14.011 -4.588 8.565 1.00 87.44 202 ILE A C 1
ATOM 1541 O O . ILE A 1 202 ? -13.816 -5.738 8.174 1.00 87.44 202 ILE A O 1
ATOM 1545 N N . GLY A 1 203 ? -15.202 -4.197 9.026 1.00 81.19 203 GLY A N 1
ATOM 1546 C CA . GLY A 1 203 ? -16.386 -5.053 9.086 1.00 81.19 203 GLY A CA 1
ATOM 1547 C C . GLY A 1 203 ? -17.008 -5.354 7.726 1.00 81.19 203 GLY A C 1
ATOM 1548 O O . GLY A 1 203 ? -17.776 -6.305 7.597 1.00 81.19 203 GLY A O 1
ATOM 1549 N N . GLY A 1 204 ? -16.690 -4.576 6.688 1.00 85.31 204 GLY A N 1
ATOM 1550 C CA . GLY A 1 204 ? -17.416 -4.621 5.424 1.00 85.31 204 GLY A CA 1
ATOM 1551 C C . GLY A 1 204 ? -18.911 -4.369 5.650 1.00 85.31 204 GLY A C 1
ATOM 1552 O O . GLY A 1 204 ? -19.331 -3.236 5.863 1.00 85.31 204 GLY A O 1
ATOM 1553 N N . LYS A 1 205 ? -19.719 -5.436 5.610 1.00 83.00 205 LYS A N 1
ATOM 1554 C CA . LYS A 1 205 ? -21.168 -5.385 5.887 1.00 83.00 205 LYS A CA 1
ATOM 1555 C C . LYS A 1 205 ? -21.514 -5.628 7.362 1.00 83.00 205 LYS A C 1
ATOM 1557 O O . LYS A 1 205 ? -22.613 -5.288 7.796 1.00 83.00 205 LYS A O 1
ATOM 1562 N N . GLU A 1 206 ? -20.603 -6.227 8.120 1.00 88.62 206 GLU A N 1
ATOM 1563 C CA . GLU A 1 206 ? -20.799 -6.592 9.520 1.00 88.62 206 GLU A CA 1
ATOM 1564 C C . GLU A 1 206 ? -20.549 -5.375 10.415 1.00 88.62 206 GLU A C 1
ATOM 1566 O O . GLU A 1 206 ? -19.559 -4.663 10.265 1.00 88.62 206 GLU A O 1
ATOM 1571 N N . ARG A 1 207 ? -21.457 -5.121 11.362 1.00 87.81 207 ARG A N 1
ATOM 1572 C CA . ARG A 1 207 ? -21.330 -4.011 12.328 1.00 87.81 207 ARG A CA 1
ATOM 1573 C C . ARG A 1 207 ? -20.642 -4.422 13.627 1.00 87.81 207 ARG A C 1
ATOM 1575 O O . ARG A 1 207 ? -20.393 -3.572 14.480 1.00 87.81 207 ARG A O 1
ATOM 1582 N N . GLN A 1 208 ? -20.406 -5.716 13.806 1.00 92.88 208 GLN A N 1
ATOM 1583 C CA . GLN A 1 208 ? -19.831 -6.294 15.011 1.00 92.88 208 GLN A CA 1
ATOM 1584 C C . GLN A 1 208 ? -18.911 -7.446 14.614 1.00 92.88 208 GLN A C 1
ATOM 1586 O O . GLN A 1 208 ? -19.246 -8.194 13.697 1.00 92.88 208 GLN A O 1
ATOM 1591 N N . LEU A 1 209 ? -17.773 -7.571 15.288 1.00 94.19 209 LEU A N 1
ATOM 1592 C CA . LEU A 1 209 ? -16.767 -8.599 15.028 1.00 94.19 209 LEU A CA 1
ATOM 1593 C C . LEU A 1 209 ? -16.142 -9.078 16.340 1.00 94.19 209 LEU A C 1
ATOM 1595 O O . LEU A 1 209 ? -16.054 -8.286 17.281 1.00 94.19 209 LEU A O 1
ATOM 1599 N N . PRO A 1 210 ? -15.678 -10.337 16.418 1.00 95.25 210 PRO A N 1
ATOM 1600 C CA . PRO A 1 210 ? -14.854 -10.766 17.536 1.00 95.25 210 PRO A CA 1
ATOM 1601 C C . PRO A 1 210 ? -13.507 -10.029 17.523 1.00 95.25 210 PRO A C 1
ATOM 1603 O O . PRO A 1 210 ? -12.979 -9.712 16.453 1.00 95.25 210 PRO A O 1
ATOM 1606 N N . LEU A 1 211 ? -12.931 -9.773 18.700 1.00 93.94 211 LEU A N 1
ATOM 1607 C CA . LEU A 1 211 ? -11.660 -9.043 18.831 1.00 93.94 211 LEU A CA 1
ATOM 1608 C C . LEU A 1 211 ? -10.533 -9.667 17.999 1.00 93.94 211 LEU A C 1
ATOM 1610 O O . LEU A 1 211 ? -9.789 -8.949 17.332 1.00 93.94 211 LEU A O 1
ATOM 1614 N N . LYS A 1 212 ? -10.457 -11.000 17.965 1.00 94.25 212 LYS A N 1
ATOM 1615 C CA . LYS A 1 212 ? -9.491 -11.736 17.140 1.00 94.25 212 LYS A CA 1
ATOM 1616 C C . LYS A 1 212 ? -9.565 -11.356 15.658 1.00 94.25 212 LYS A C 1
ATOM 1618 O O . LYS A 1 212 ? -8.535 -11.142 15.019 1.00 94.25 212 LYS A O 1
ATOM 1623 N N . ASP A 1 213 ? -10.775 -11.251 15.113 1.00 93.88 213 ASP A N 1
ATOM 1624 C CA . ASP A 1 213 ? -10.969 -10.901 13.705 1.00 93.88 213 ASP A CA 1
ATOM 1625 C C . ASP A 1 213 ? -10.664 -9.426 13.458 1.00 93.88 213 ASP A C 1
ATOM 1627 O O . ASP A 1 213 ? -10.124 -9.090 12.406 1.00 93.88 213 ASP A O 1
ATOM 1631 N N . ILE A 1 214 ? -10.973 -8.548 14.419 1.00 93.81 214 ILE A N 1
ATOM 1632 C CA . ILE A 1 214 ? -10.625 -7.123 14.350 1.00 93.81 214 ILE A CA 1
ATOM 1633 C C . ILE A 1 214 ? -9.109 -6.968 14.227 1.00 93.81 214 ILE A C 1
ATOM 1635 O O . ILE A 1 214 ? -8.644 -6.361 13.263 1.00 93.81 214 ILE A O 1
ATOM 1639 N N . LEU A 1 215 ? -8.345 -7.564 15.148 1.00 92.69 215 LEU A N 1
ATOM 1640 C CA . LEU A 1 215 ? -6.881 -7.496 15.147 1.00 92.69 215 LEU A CA 1
ATOM 1641 C C . LEU A 1 215 ? -6.298 -8.090 13.862 1.00 92.69 215 LEU A C 1
ATOM 1643 O O . LEU A 1 215 ? -5.532 -7.423 13.172 1.00 92.69 215 LEU A O 1
ATOM 1647 N N . SER A 1 216 ? -6.747 -9.283 13.461 1.00 92.56 216 SER A N 1
ATOM 1648 C CA . SER A 1 216 ? -6.259 -9.918 12.233 1.00 92.56 216 SER A CA 1
ATOM 1649 C C . SER A 1 216 ? -6.552 -9.081 10.982 1.00 92.56 216 SER A C 1
ATOM 1651 O O . SER A 1 216 ? -5.719 -8.996 10.078 1.00 92.56 216 SER A O 1
ATOM 1653 N N . ARG A 1 217 ? -7.723 -8.434 10.892 1.00 92.88 217 ARG A N 1
ATOM 1654 C CA . ARG A 1 217 ? -8.057 -7.557 9.757 1.00 92.88 217 ARG A CA 1
ATOM 1655 C C . ARG A 1 217 ? -7.218 -6.274 9.766 1.00 92.88 217 ARG A C 1
ATOM 1657 O O . ARG A 1 217 ? -6.772 -5.867 8.696 1.00 92.88 217 ARG A O 1
ATOM 1664 N N . LEU A 1 218 ? -6.956 -5.681 10.934 1.00 92.19 218 LEU A N 1
ATOM 1665 C CA . LEU A 1 218 ? -6.091 -4.501 11.071 1.00 92.19 218 LEU A CA 1
ATOM 1666 C C . LEU A 1 218 ? -4.637 -4.808 10.700 1.00 92.19 218 LEU A C 1
ATOM 1668 O O . LEU A 1 218 ? -4.047 -4.077 9.907 1.00 92.19 218 LEU A O 1
ATOM 1672 N N . GLU A 1 219 ? -4.085 -5.916 11.197 1.00 90.81 219 GLU A N 1
ATOM 1673 C CA . GLU A 1 219 ? -2.743 -6.382 10.836 1.00 90.81 219 GLU A CA 1
ATOM 1674 C C . GLU A 1 219 ? -2.633 -6.631 9.328 1.00 90.81 219 GLU A C 1
ATOM 1676 O O . GLU A 1 219 ? -1.675 -6.198 8.686 1.00 90.81 219 GLU A O 1
ATOM 1681 N N . ASN A 1 220 ? -3.646 -7.272 8.731 1.00 91.69 220 ASN A N 1
ATOM 1682 C CA . ASN A 1 220 ? -3.693 -7.503 7.289 1.00 91.69 220 ASN A CA 1
ATOM 1683 C C . ASN A 1 220 ? -3.733 -6.203 6.471 1.00 91.69 220 ASN A C 1
ATOM 1685 O O . ASN A 1 220 ? -3.156 -6.173 5.382 1.00 91.69 220 ASN A O 1
ATOM 1689 N N . ALA A 1 221 ? -4.419 -5.171 6.966 1.00 91.81 221 ALA A N 1
ATOM 1690 C CA . ALA A 1 221 ? -4.588 -3.899 6.271 1.00 91.81 221 ALA A CA 1
ATOM 1691 C C . ALA A 1 221 ? -3.368 -2.972 6.407 1.00 91.81 221 ALA A C 1
ATOM 1693 O O . ALA A 1 221 ? -2.989 -2.338 5.424 1.00 91.81 221 ALA A O 1
ATOM 1694 N N . TYR A 1 222 ? -2.755 -2.899 7.594 1.00 91.75 222 TYR A N 1
ATOM 1695 C CA . TYR A 1 222 ? -1.757 -1.873 7.926 1.00 91.75 222 TYR A CA 1
ATOM 1696 C C . TYR A 1 222 ? -0.338 -2.396 8.182 1.00 91.75 222 TYR A C 1
ATOM 1698 O O . TYR A 1 222 ? 0.602 -1.612 8.073 1.00 91.75 222 TYR A O 1
ATOM 1706 N N . CYS A 1 223 ? -0.166 -3.680 8.520 1.00 89.69 223 CYS A N 1
ATOM 1707 C CA . CYS A 1 223 ? 1.104 -4.218 9.036 1.00 89.69 223 CYS A CA 1
ATOM 1708 C C . CYS A 1 223 ? 1.740 -5.303 8.147 1.00 89.69 223 CYS A C 1
ATOM 1710 O O . CYS A 1 223 ? 2.748 -5.897 8.517 1.00 89.69 223 CYS A O 1
ATOM 1712 N N . ARG A 1 224 ? 1.182 -5.594 6.966 1.00 89.50 224 ARG A N 1
ATOM 1713 C CA . ARG A 1 224 ? 1.778 -6.560 6.020 1.00 89.50 224 ARG A CA 1
ATOM 1714 C C . ARG A 1 224 ? 2.839 -5.897 5.143 1.00 89.50 224 ARG A C 1
ATOM 1716 O O . ARG A 1 224 ? 3.690 -5.176 5.631 1.00 89.50 224 ARG A O 1
ATOM 1723 N N . HIS A 1 225 ? 2.800 -6.136 3.836 1.00 90.88 225 HIS A N 1
ATOM 1724 C CA . HIS A 1 225 ? 3.789 -5.631 2.878 1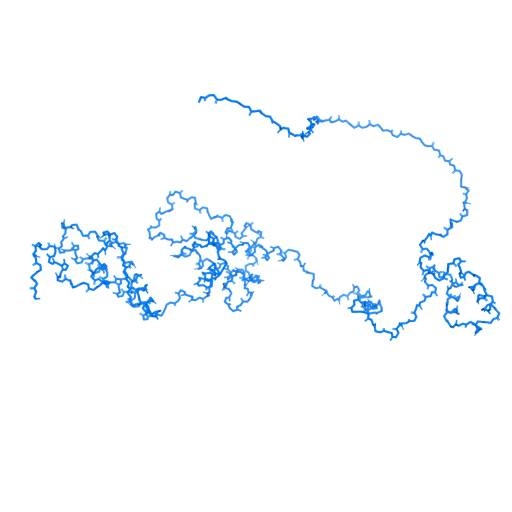.00 90.88 225 HIS A CA 1
ATOM 1725 C C . HIS A 1 225 ? 3.474 -4.218 2.369 1.00 90.88 225 HIS A C 1
ATOM 1727 O O . HIS A 1 225 ? 4.065 -3.764 1.395 1.00 90.88 225 HIS A O 1
ATOM 1733 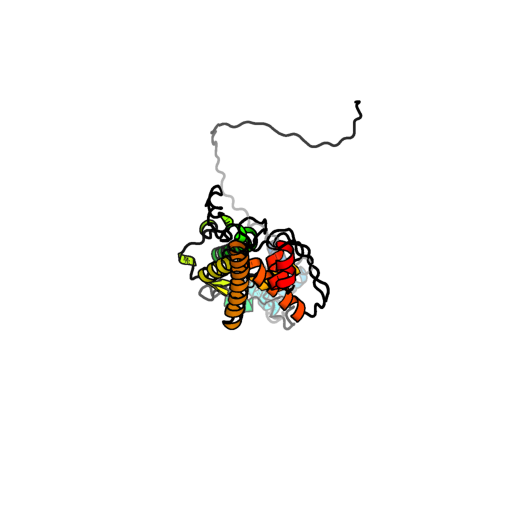N N . ILE A 1 226 ? 2.494 -3.548 2.979 1.00 91.38 226 ILE A N 1
ATOM 1734 C CA . ILE A 1 226 ? 2.068 -2.197 2.628 1.00 91.38 226 ILE A CA 1
ATOM 1735 C C . ILE A 1 226 ? 1.936 -1.413 3.929 1.00 91.38 226 ILE A C 1
ATOM 1737 O O . ILE A 1 226 ? 1.153 -1.791 4.795 1.00 91.38 226 ILE A O 1
ATOM 1741 N N . GLY A 1 227 ? 2.694 -0.325 4.041 1.00 91.75 227 GLY A N 1
ATOM 1742 C CA . GLY A 1 227 ? 2.571 0.661 5.107 1.00 91.75 227 GLY A CA 1
ATOM 1743 C C . GLY A 1 227 ? 1.755 1.833 4.585 1.00 91.75 227 GLY A C 1
ATOM 1744 O O . GLY A 1 227 ? 2.121 2.442 3.581 1.00 91.75 227 GLY A O 1
ATOM 1745 N N . VAL A 1 228 ? 0.620 2.114 5.223 1.00 92.81 228 VAL A N 1
ATOM 1746 C CA . VAL A 1 228 ? -0.291 3.180 4.791 1.00 92.81 228 VAL A CA 1
ATOM 1747 C C . VAL A 1 228 ? -0.172 4.357 5.749 1.00 92.81 228 VAL A C 1
ATOM 1749 O O . VAL A 1 228 ? -0.607 4.281 6.896 1.00 92.81 228 VAL A O 1
ATOM 1752 N N . GLU A 1 229 ? 0.376 5.465 5.261 1.00 93.94 229 GLU A N 1
ATOM 1753 C CA . GLU A 1 229 ? 0.437 6.736 5.980 1.00 93.94 229 GLU A CA 1
ATOM 1754 C C . GLU A 1 229 ? -0.548 7.720 5.354 1.00 93.94 229 GLU A C 1
ATOM 1756 O O . GLU A 1 229 ? -0.395 8.137 4.207 1.00 93.94 229 GLU A O 1
ATOM 1761 N N . PHE A 1 230 ? -1.595 8.074 6.095 1.00 95.00 230 PHE A N 1
ATOM 1762 C CA . PHE A 1 230 ? -2.633 8.979 5.587 1.00 95.00 230 PHE A CA 1
ATOM 1763 C C . PHE A 1 230 ? -3.282 9.857 6.658 1.00 95.00 230 PHE A C 1
ATOM 1765 O O . PHE A 1 230 ? -3.938 10.840 6.331 1.00 95.00 230 PHE A O 1
ATOM 1772 N N . MET A 1 231 ? -3.093 9.544 7.942 1.00 93.38 231 MET A N 1
ATOM 1773 C CA . MET A 1 231 ? -3.737 10.262 9.049 1.00 93.38 231 MET A CA 1
ATOM 1774 C C . MET A 1 231 ? -3.239 11.708 9.228 1.00 93.38 231 MET A C 1
ATOM 1776 O O . MET A 1 231 ? -3.832 12.458 9.998 1.00 93.38 231 MET A O 1
ATOM 1780 N N . PHE A 1 232 ? -2.189 12.118 8.506 1.00 94.00 232 PHE A N 1
ATOM 1781 C CA . PHE A 1 232 ? -1.745 13.514 8.417 1.00 94.00 232 PHE A CA 1
ATOM 1782 C C . PHE A 1 232 ? -2.629 14.374 7.492 1.00 94.00 232 PHE A C 1
ATOM 1784 O O . PHE A 1 232 ? -2.491 15.596 7.465 1.00 94.00 232 PHE A O 1
ATOM 1791 N N . ILE A 1 233 ? -3.523 13.760 6.708 1.00 95.88 233 ILE A N 1
ATOM 1792 C CA . ILE A 1 233 ? -4.429 14.462 5.797 1.00 95.88 233 ILE A CA 1
ATOM 1793 C C . ILE A 1 233 ? -5.582 15.079 6.598 1.00 95.88 233 ILE A C 1
ATOM 1795 O O . ILE A 1 233 ? -6.342 14.384 7.265 1.00 95.88 233 ILE A O 1
ATOM 1799 N N . ASN A 1 234 ? -5.773 16.393 6.469 1.00 95.69 234 ASN A N 1
ATOM 1800 C CA . ASN A 1 234 ? -6.827 17.115 7.195 1.00 95.69 234 ASN A CA 1
ATOM 1801 C C . ASN A 1 234 ? -8.250 16.810 6.688 1.00 95.69 234 ASN A C 1
ATOM 1803 O O . ASN A 1 234 ? -9.218 16.945 7.435 1.00 95.69 234 ASN A O 1
ATOM 1807 N N . SER A 1 235 ? -8.405 16.429 5.415 1.00 96.31 235 SER A N 1
ATOM 1808 C CA . SER A 1 235 ? -9.718 16.134 4.834 1.00 96.31 235 SER A CA 1
ATOM 1809 C C . SER A 1 235 ? -10.241 14.774 5.300 1.00 96.31 235 SER A C 1
ATOM 1811 O O . SER A 1 235 ? -9.662 13.725 4.998 1.00 96.31 235 SER A O 1
ATOM 1813 N N . LEU A 1 236 ? -11.386 14.791 5.988 1.00 93.06 236 LEU A N 1
ATOM 1814 C CA . LEU A 1 236 ? -12.064 13.576 6.438 1.00 93.06 236 LEU A CA 1
ATOM 1815 C C . LEU A 1 236 ? -12.533 12.711 5.262 1.00 93.06 236 LEU A C 1
ATOM 1817 O O . LEU A 1 236 ? -12.469 11.488 5.348 1.00 93.06 236 LEU A O 1
ATOM 1821 N N . GLU A 1 237 ? -12.986 13.330 4.172 1.00 95.25 237 GLU A N 1
ATOM 1822 C CA . GLU A 1 237 ? -13.444 12.616 2.978 1.00 95.25 237 GLU A CA 1
ATOM 1823 C C . GLU A 1 237 ? -12.309 11.794 2.361 1.00 95.25 237 GLU A C 1
ATOM 1825 O O . GLU A 1 237 ? -12.473 10.600 2.112 1.00 95.25 237 GLU A O 1
ATOM 1830 N N . GLN A 1 238 ? -11.128 12.399 2.213 1.00 95.06 238 GLN A N 1
ATOM 1831 C CA . GLN A 1 238 ? -9.943 11.715 1.692 1.00 95.06 238 GLN A CA 1
ATOM 1832 C C . GLN A 1 238 ? -9.496 10.591 2.632 1.00 95.06 238 GLN A C 1
ATOM 1834 O O . GLN A 1 238 ? -9.255 9.471 2.183 1.00 95.06 238 GLN A O 1
ATOM 1839 N N . CYS A 1 239 ? -9.464 10.849 3.944 1.00 94.44 239 CYS A N 1
ATOM 1840 C CA . CYS A 1 239 ? -9.168 9.815 4.935 1.00 94.44 239 CYS A CA 1
ATOM 1841 C C . CYS A 1 239 ? -10.150 8.638 4.848 1.00 94.44 239 CYS A C 1
ATOM 1843 O O . CYS A 1 239 ? -9.734 7.482 4.866 1.00 94.44 239 CYS A O 1
ATOM 1845 N N . ASN A 1 240 ? -11.452 8.912 4.740 1.00 94.06 240 ASN A N 1
ATOM 1846 C CA . ASN A 1 240 ? -12.479 7.877 4.639 1.00 94.06 240 ASN A CA 1
ATOM 1847 C C . ASN A 1 240 ? -12.378 7.090 3.332 1.00 94.06 240 ASN A C 1
ATOM 1849 O O . ASN A 1 240 ? -12.546 5.873 3.356 1.00 94.06 240 ASN A O 1
ATOM 1853 N N . TRP A 1 241 ? -12.051 7.751 2.221 1.00 94.19 241 TRP A N 1
ATOM 1854 C CA . TRP A 1 241 ? -11.811 7.083 0.945 1.00 94.19 241 TRP A CA 1
ATOM 1855 C C . TRP A 1 241 ? -10.647 6.090 1.045 1.00 94.19 241 TRP A C 1
ATOM 1857 O O . TRP A 1 241 ? -10.782 4.939 0.629 1.00 94.19 241 TRP A O 1
ATOM 1867 N N . ILE A 1 242 ? -9.534 6.493 1.672 1.00 94.44 242 ILE A N 1
ATOM 1868 C CA . ILE A 1 242 ? -8.377 5.612 1.899 1.00 94.44 242 ILE A CA 1
ATOM 1869 C C . ILE A 1 242 ? -8.765 4.448 2.817 1.00 94.44 242 ILE A C 1
ATOM 1871 O O . ILE A 1 242 ? -8.514 3.295 2.472 1.00 94.44 242 ILE A O 1
ATOM 1875 N N . ARG A 1 243 ? -9.444 4.712 3.944 1.00 93.44 243 ARG A N 1
ATOM 1876 C CA . ARG A 1 243 ? -9.917 3.650 4.852 1.00 93.44 243 ARG A CA 1
ATOM 1877 C C . ARG A 1 243 ? -10.797 2.644 4.119 1.00 93.44 243 ARG A C 1
ATOM 1879 O O . ARG A 1 243 ? -10.538 1.450 4.187 1.00 93.44 243 ARG A O 1
ATOM 1886 N N . GLN A 1 244 ? -11.770 3.107 3.337 1.00 92.75 244 GLN A N 1
ATOM 1887 C CA . GLN A 1 244 ? -12.632 2.226 2.552 1.00 92.75 244 GLN A CA 1
ATOM 1888 C C . GLN A 1 244 ? -11.824 1.376 1.556 1.00 92.75 244 GLN A C 1
ATOM 1890 O O . GLN A 1 244 ? -12.131 0.201 1.354 1.00 92.75 244 GLN A O 1
ATOM 1895 N N . LYS A 1 245 ? -10.775 1.941 0.952 1.00 91.06 245 LYS A N 1
ATOM 1896 C CA . LYS A 1 245 ? -9.911 1.262 -0.022 1.00 91.06 245 LYS A CA 1
ATOM 1897 C C . LYS A 1 245 ? -8.881 0.305 0.565 1.00 91.06 245 LYS A C 1
ATOM 1899 O O . LYS A 1 245 ? -8.353 -0.472 -0.219 1.00 91.06 245 LYS A O 1
ATOM 1904 N N . PHE A 1 246 ? -8.593 0.338 1.864 1.00 91.25 246 PHE A N 1
ATOM 1905 C CA . PHE A 1 246 ? -7.617 -0.566 2.494 1.00 91.25 246 PHE A CA 1
ATOM 1906 C C . PHE A 1 246 ? -8.236 -1.501 3.537 1.00 91.25 246 PHE A C 1
ATOM 1908 O O . PHE A 1 246 ? -7.840 -2.659 3.625 1.00 91.25 246 PHE A O 1
ATOM 1915 N N . GLU A 1 247 ? -9.232 -1.039 4.293 1.00 92.00 247 GLU A N 1
ATOM 1916 C CA . GLU A 1 247 ? -9.864 -1.824 5.359 1.00 92.00 247 GLU A CA 1
ATOM 1917 C C . GLU A 1 247 ? -10.944 -2.784 4.837 1.00 92.00 247 GLU A C 1
ATOM 1919 O O . GLU A 1 247 ? -11.253 -3.773 5.501 1.00 92.00 247 GLU A O 1
ATOM 1924 N N . THR A 1 248 ? -11.526 -2.533 3.655 1.00 90.75 248 THR A N 1
ATOM 1925 C CA . THR A 1 248 ? -12.562 -3.422 3.100 1.00 90.75 248 THR A CA 1
ATOM 1926 C C . THR A 1 248 ? -12.000 -4.843 2.888 1.00 90.75 248 THR A C 1
ATOM 1928 O O . THR A 1 248 ? -10.953 -5.038 2.262 1.00 90.75 248 THR A O 1
ATOM 1931 N N . PRO A 1 249 ? -12.684 -5.892 3.368 1.00 86.81 249 PRO A N 1
ATOM 1932 C CA . PRO A 1 249 ? -12.169 -7.248 3.252 1.00 86.81 249 PRO A CA 1
ATOM 1933 C C . PRO A 1 249 ? -12.059 -7.691 1.786 1.00 86.81 249 PRO A C 1
ATOM 1935 O O . PRO A 1 249 ? -12.990 -7.541 0.996 1.00 86.81 249 PRO A O 1
ATOM 1938 N N . GLY A 1 250 ? -10.926 -8.306 1.433 1.00 81.62 250 GLY A N 1
ATOM 1939 C CA . GLY A 1 250 ? -10.727 -8.951 0.131 1.00 81.62 250 GLY A CA 1
ATOM 1940 C C . GLY A 1 250 ? -10.139 -8.074 -0.977 1.00 81.62 250 GLY A C 1
ATOM 1941 O O . GLY A 1 250 ? -9.981 -8.575 -2.085 1.00 81.62 250 GLY A O 1
ATOM 1942 N N . ILE A 1 251 ? -9.751 -6.827 -0.696 1.00 81.44 251 ILE A N 1
ATOM 1943 C CA . ILE A 1 251 ? -9.149 -5.917 -1.694 1.00 81.44 251 ILE A CA 1
ATOM 1944 C C . ILE A 1 251 ? -7.840 -6.463 -2.281 1.00 81.44 251 ILE A C 1
ATOM 1946 O O . ILE A 1 251 ? -7.541 -6.257 -3.452 1.00 81.44 251 ILE A O 1
ATOM 1950 N N . THR A 1 252 ? -7.063 -7.199 -1.487 1.00 80.19 252 THR A N 1
ATOM 1951 C CA . THR A 1 252 ? -5.767 -7.765 -1.896 1.00 80.19 252 THR A CA 1
ATOM 1952 C C . THR A 1 252 ? -5.886 -9.065 -2.698 1.00 80.19 252 THR A C 1
ATOM 1954 O O . THR A 1 252 ? -4.874 -9.666 -3.069 1.00 80.19 252 THR A O 1
ATOM 1957 N N . LYS A 1 253 ? -7.108 -9.540 -2.975 1.00 87.88 253 LYS A N 1
ATOM 1958 C CA . LYS A 1 253 ? -7.335 -10.765 -3.746 1.00 87.88 253 LYS A CA 1
ATOM 1959 C C . LYS A 1 253 ? -7.334 -10.450 -5.241 1.00 87.88 253 LYS A C 1
ATOM 1961 O O . LYS A 1 253 ? -8.280 -9.878 -5.766 1.00 87.88 253 LYS A O 1
ATOM 1966 N N . PHE A 1 254 ? -6.280 -10.887 -5.924 1.00 89.50 254 PHE A N 1
ATOM 1967 C CA . PHE A 1 254 ? -6.168 -10.799 -7.380 1.00 89.50 254 PHE A CA 1
ATOM 1968 C C . PHE A 1 254 ? -6.633 -12.078 -8.068 1.00 89.50 254 PHE A C 1
ATOM 1970 O O . PHE A 1 254 ? -6.376 -13.186 -7.578 1.00 89.50 254 PHE A O 1
ATOM 1977 N N . ASP A 1 255 ? -7.228 -11.907 -9.245 1.00 95.12 255 ASP A N 1
ATOM 1978 C CA . ASP A 1 255 ? -7.523 -13.006 -10.153 1.00 95.12 255 ASP A CA 1
ATOM 1979 C C . ASP A 1 255 ? -6.237 -13.654 -10.709 1.00 95.12 255 ASP A C 1
ATOM 1981 O O . ASP A 1 255 ? -5.166 -13.036 -10.781 1.00 95.12 255 ASP A O 1
ATOM 1985 N N . ASN A 1 256 ? -6.338 -14.924 -11.098 1.00 96.19 256 ASN A N 1
ATOM 1986 C CA . ASN A 1 256 ? -5.227 -15.696 -11.636 1.00 96.19 256 ASN A CA 1
ATOM 1987 C C . ASN A 1 256 ? -4.681 -15.113 -12.946 1.00 96.19 256 ASN A C 1
ATOM 1989 O O . ASN A 1 256 ? -3.467 -15.159 -13.158 1.00 96.19 256 ASN A O 1
ATOM 1993 N N . GLU A 1 257 ? -5.520 -14.527 -13.802 1.00 95.75 257 GLU A N 1
ATOM 1994 C CA . GLU A 1 257 ? -5.053 -13.882 -15.033 1.00 95.75 257 GLU A CA 1
ATOM 1995 C C . GLU A 1 257 ? -4.220 -12.639 -14.724 1.00 95.75 257 GLU A C 1
ATOM 1997 O O . GLU A 1 257 ? -3.130 -12.457 -15.273 1.00 95.75 257 GLU A O 1
ATOM 2002 N N . THR A 1 258 ? -4.669 -11.839 -13.753 1.00 93.44 258 THR A N 1
ATOM 2003 C CA . THR A 1 258 ? -3.940 -10.648 -13.295 1.00 93.44 258 THR A CA 1
ATOM 2004 C C . THR A 1 258 ? -2.581 -11.035 -12.708 1.00 93.44 258 THR A C 1
ATOM 2006 O O . THR A 1 258 ? -1.562 -10.426 -13.040 1.00 93.44 258 THR A O 1
ATOM 2009 N N . LYS A 1 259 ? -2.520 -12.104 -11.903 1.00 95.25 259 LYS A N 1
ATOM 2010 C CA . LYS A 1 259 ? -1.253 -12.632 -11.367 1.00 95.25 259 LYS A CA 1
ATOM 2011 C C . LYS A 1 259 ? -0.295 -13.073 -12.476 1.00 95.25 259 LYS A C 1
ATOM 2013 O O . LYS A 1 259 ? 0.886 -12.731 -12.430 1.00 95.25 259 LYS A O 1
ATOM 2018 N N . ARG A 1 260 ? -0.792 -13.785 -13.496 1.00 96.62 260 ARG A N 1
ATOM 2019 C CA . ARG A 1 260 ? 0.015 -14.192 -14.662 1.00 96.62 260 ARG A CA 1
ATOM 2020 C C . ARG A 1 260 ? 0.526 -12.985 -15.447 1.00 96.62 260 ARG A C 1
ATOM 2022 O O . ARG A 1 260 ? 1.684 -12.981 -15.860 1.00 96.62 260 ARG A O 1
ATOM 2029 N N . LEU A 1 261 ? -0.294 -11.948 -15.615 1.00 95.50 261 LEU A N 1
ATOM 2030 C CA . LEU A 1 261 ? 0.103 -10.715 -16.295 1.00 95.50 261 LEU A CA 1
ATOM 2031 C C . LEU A 1 261 ? 1.222 -9.981 -15.543 1.00 95.50 261 LEU A C 1
ATOM 2033 O O . LEU A 1 261 ? 2.202 -9.562 -16.167 1.00 95.50 261 LEU A O 1
ATOM 2037 N N . ILE A 1 262 ? 1.097 -9.846 -14.218 1.00 95.69 262 ILE A N 1
ATOM 2038 C CA . ILE A 1 262 ? 2.126 -9.238 -13.361 1.00 95.69 262 ILE A CA 1
ATOM 2039 C C . ILE A 1 262 ? 3.432 -10.030 -13.473 1.00 95.69 262 ILE A C 1
ATOM 2041 O O . ILE A 1 262 ? 4.478 -9.439 -13.747 1.00 95.69 262 ILE A O 1
ATOM 2045 N N . LEU A 1 263 ? 3.365 -11.361 -13.370 1.00 96.88 263 LEU A N 1
ATOM 2046 C CA . LEU A 1 263 ? 4.531 -12.232 -13.519 1.00 96.88 263 LEU A CA 1
ATOM 2047 C C . LEU A 1 263 ? 5.191 -12.072 -14.896 1.00 96.88 263 LEU A C 1
ATOM 2049 O O . LEU A 1 263 ? 6.399 -11.878 -14.980 1.00 96.88 263 LEU A O 1
ATOM 2053 N N . ALA A 1 264 ? 4.418 -12.066 -15.983 1.00 96.69 264 ALA A N 1
ATOM 2054 C CA . ALA A 1 264 ? 4.953 -11.887 -17.333 1.00 96.69 264 ALA A CA 1
ATOM 2055 C C . ALA A 1 264 ? 5.614 -10.511 -17.540 1.00 96.69 264 ALA A C 1
ATOM 2057 O O . ALA A 1 264 ? 6.549 -10.362 -18.329 1.00 96.69 264 ALA A O 1
ATOM 2058 N N . ARG A 1 265 ? 5.121 -9.459 -16.874 1.00 96.44 265 ARG A N 1
ATOM 2059 C CA . ARG A 1 265 ? 5.758 -8.129 -16.879 1.00 96.44 265 ARG A CA 1
ATOM 2060 C C . ARG A 1 265 ? 7.078 -8.145 -16.107 1.00 96.44 265 ARG A C 1
ATOM 2062 O O . ARG A 1 265 ? 8.051 -7.597 -16.615 1.00 96.44 265 ARG A O 1
ATOM 2069 N N . LEU A 1 266 ? 7.115 -8.815 -14.959 1.00 96.69 266 LEU A N 1
ATOM 2070 C CA . LEU A 1 266 ? 8.319 -8.968 -14.144 1.00 96.69 266 LEU A CA 1
ATOM 2071 C C . LEU A 1 266 ? 9.398 -9.777 -14.879 1.00 96.69 266 LEU A C 1
ATOM 2073 O O . LEU A 1 266 ? 10.519 -9.304 -15.011 1.00 96.69 266 LEU A O 1
ATOM 2077 N N . VAL A 1 267 ? 9.043 -10.917 -15.480 1.00 97.00 267 VAL A N 1
ATOM 2078 C CA . VAL A 1 267 ? 9.974 -11.748 -16.270 1.00 97.00 267 VAL A CA 1
ATOM 2079 C C . VAL A 1 267 ? 10.599 -10.962 -17.426 1.00 97.00 267 VAL A C 1
ATOM 2081 O O . VAL A 1 267 ? 11.794 -11.088 -17.676 1.00 97.00 267 VAL A O 1
ATOM 2084 N N . ARG A 1 268 ? 9.827 -10.109 -18.113 1.00 94.94 268 ARG A N 1
ATOM 2085 C CA . ARG A 1 268 ? 10.368 -9.228 -19.165 1.00 94.94 268 ARG A CA 1
ATOM 2086 C C . ARG A 1 268 ? 11.338 -8.184 -18.618 1.00 94.94 268 ARG A C 1
ATOM 2088 O O . ARG A 1 268 ? 12.365 -7.938 -19.244 1.00 94.94 268 ARG A O 1
ATOM 2095 N N . ALA A 1 269 ? 11.025 -7.589 -17.468 1.00 96.06 269 ALA A N 1
ATOM 2096 C CA . ALA A 1 269 ? 11.895 -6.615 -16.818 1.00 96.06 269 ALA A CA 1
ATOM 2097 C C . ALA A 1 269 ? 13.235 -7.249 -16.417 1.00 96.06 269 ALA A C 1
ATOM 2099 O O . ALA A 1 269 ? 14.285 -6.722 -16.780 1.00 96.06 269 ALA A O 1
ATOM 2100 N N . THR A 1 270 ? 13.194 -8.406 -15.752 1.00 96.19 270 THR A N 1
ATOM 2101 C CA . THR A 1 270 ? 14.385 -9.154 -15.330 1.00 96.19 270 THR A CA 1
ATOM 2102 C C . THR A 1 270 ? 15.175 -9.691 -16.525 1.00 96.19 270 THR A C 1
ATOM 2104 O O . THR A 1 270 ? 16.396 -9.574 -16.563 1.00 96.19 270 THR A O 1
ATOM 2107 N N . GLY A 1 271 ? 14.495 -10.241 -17.536 1.00 95.62 271 GLY A N 1
ATOM 2108 C CA . GLY A 1 271 ? 15.137 -10.781 -18.735 1.00 95.62 271 GLY A CA 1
ATOM 2109 C C . GLY A 1 271 ? 15.868 -9.715 -19.552 1.00 95.62 271 GLY A C 1
ATOM 2110 O O . GLY A 1 271 ? 16.964 -9.970 -20.047 1.00 95.62 271 GLY A O 1
ATOM 2111 N N . PHE A 1 272 ? 15.301 -8.509 -19.646 1.00 94.88 272 PHE A N 1
ATOM 2112 C CA . PHE A 1 272 ? 15.953 -7.381 -20.308 1.00 94.88 272 PHE A CA 1
ATOM 2113 C C . PHE A 1 272 ? 17.244 -6.963 -19.589 1.00 94.88 272 PHE A C 1
ATOM 2115 O O . PHE A 1 272 ? 18.276 -6.804 -20.238 1.00 94.88 272 PHE A O 1
ATOM 2122 N N . GLU A 1 273 ? 17.224 -6.859 -18.256 1.00 94.31 273 GLU A N 1
ATOM 2123 C CA . GLU A 1 273 ? 18.434 -6.549 -17.479 1.00 94.31 273 GLU A CA 1
ATOM 2124 C C . GLU A 1 273 ? 19.496 -7.639 -17.613 1.00 94.31 273 GLU A C 1
ATOM 2126 O O . GLU A 1 273 ? 20.651 -7.335 -17.904 1.00 94.31 273 GLU A O 1
ATOM 2131 N N . ALA A 1 274 ? 19.105 -8.909 -17.475 1.00 94.50 274 ALA A N 1
ATOM 2132 C CA . ALA A 1 274 ? 20.022 -10.037 -17.611 1.00 94.50 274 ALA A CA 1
ATOM 2133 C C . ALA A 1 274 ? 20.670 -10.088 -19.006 1.00 94.50 274 ALA A C 1
ATOM 2135 O O . ALA A 1 274 ? 21.854 -10.405 -19.141 1.00 94.50 274 ALA A O 1
ATOM 2136 N N . PHE A 1 275 ? 19.915 -9.740 -20.053 1.00 94.12 275 PHE A N 1
ATOM 2137 C CA . PHE A 1 275 ? 20.441 -9.641 -21.410 1.00 94.12 275 PHE A CA 1
ATOM 2138 C C . PHE A 1 275 ? 21.471 -8.514 -21.547 1.00 94.12 275 PHE A C 1
ATOM 2140 O O . PHE A 1 275 ? 22.572 -8.760 -22.046 1.00 94.12 275 PHE A O 1
ATOM 2147 N N . LEU A 1 276 ? 21.149 -7.304 -21.071 1.00 92.25 276 LEU A N 1
ATOM 2148 C CA . LEU A 1 276 ? 22.082 -6.174 -21.099 1.00 92.25 276 LEU A CA 1
ATOM 2149 C C . LEU A 1 276 ? 23.365 -6.491 -20.323 1.00 92.25 276 LEU A C 1
ATOM 2151 O O . LEU A 1 276 ? 24.456 -6.246 -20.833 1.00 92.25 276 LEU A O 1
ATOM 2155 N N . ALA A 1 277 ? 23.232 -7.097 -19.140 1.00 91.50 277 ALA A N 1
ATOM 2156 C CA . ALA A 1 277 ? 24.352 -7.514 -18.301 1.00 91.50 277 ALA A CA 1
ATOM 2157 C C . ALA A 1 277 ? 25.304 -8.474 -19.029 1.00 91.50 277 ALA A C 1
ATOM 2159 O O . ALA A 1 277 ? 26.520 -8.364 -18.896 1.00 91.50 277 ALA A O 1
ATOM 2160 N N . LYS A 1 278 ? 24.752 -9.410 -19.811 1.00 93.50 278 LYS A N 1
ATOM 2161 C CA . LYS A 1 278 ? 25.531 -10.409 -20.551 1.00 93.50 278 LYS A CA 1
ATOM 2162 C C . LYS A 1 278 ? 26.179 -9.842 -21.814 1.00 93.50 278 LYS A C 1
ATOM 2164 O O . LYS A 1 278 ? 27.283 -10.251 -22.161 1.00 93.50 278 LYS A O 1
ATOM 2169 N N . LYS A 1 279 ? 25.482 -8.962 -22.539 1.00 92.81 279 LYS A N 1
ATOM 2170 C CA . LYS A 1 279 ? 25.940 -8.452 -23.839 1.00 92.81 279 LYS A CA 1
ATOM 2171 C C . LYS A 1 279 ? 26.933 -7.296 -23.701 1.00 92.81 279 LYS A C 1
ATOM 2173 O O . LYS A 1 279 ? 27.895 -7.255 -24.464 1.00 92.81 279 LYS A O 1
ATOM 2178 N N . TRP A 1 280 ? 26.719 -6.404 -22.734 1.00 91.19 280 TRP A N 1
ATOM 2179 C CA . TRP A 1 280 ? 27.561 -5.233 -22.480 1.00 91.19 280 TRP A CA 1
ATOM 2180 C C . TRP A 1 280 ? 28.009 -5.205 -21.016 1.00 91.19 280 TRP A C 1
ATOM 2182 O O . TRP A 1 280 ? 27.501 -4.441 -20.200 1.00 91.19 280 TRP A O 1
ATOM 2192 N N . THR A 1 281 ? 28.982 -6.052 -20.680 1.00 89.62 281 THR A N 1
ATOM 2193 C CA . THR A 1 281 ? 29.478 -6.226 -19.302 1.00 89.62 281 THR A CA 1
ATOM 2194 C C . THR A 1 281 ? 30.164 -4.982 -18.738 1.00 89.62 281 THR A C 1
ATOM 2196 O O . THR A 1 281 ? 30.107 -4.741 -17.536 1.00 89.62 281 THR A O 1
ATOM 2199 N N . SER A 1 282 ? 30.829 -4.210 -19.598 1.00 87.25 282 SER A N 1
ATOM 2200 C CA . SER A 1 282 ? 31.667 -3.072 -19.196 1.00 87.25 282 SER A CA 1
ATOM 2201 C C . SER A 1 282 ? 30.930 -1.732 -19.238 1.00 87.25 282 SER A C 1
ATOM 2203 O O . SER A 1 282 ? 31.427 -0.744 -18.699 1.00 87.25 282 SER A O 1
ATOM 2205 N N . GLU A 1 283 ? 29.756 -1.685 -19.871 1.00 87.56 283 GLU A N 1
ATOM 2206 C CA . GLU A 1 283 ? 29.025 -0.439 -20.081 1.00 87.56 283 GLU A CA 1
ATOM 2207 C C . GLU A 1 283 ? 28.141 -0.064 -18.895 1.00 87.56 283 GLU A C 1
ATOM 2209 O O . GLU A 1 283 ? 27.492 -0.892 -18.245 1.00 87.56 283 GLU A O 1
ATOM 2214 N N . LYS A 1 284 ? 28.058 1.242 -18.639 1.00 86.94 284 LYS A N 1
ATOM 2215 C CA . LYS A 1 284 ? 27.208 1.780 -17.575 1.00 86.94 284 LYS A CA 1
ATOM 2216 C C . LYS A 1 284 ? 25.749 1.806 -18.028 1.00 86.94 284 LYS A C 1
ATOM 2218 O O . LYS A 1 284 ? 25.321 2.714 -18.729 1.00 86.94 284 LYS A O 1
ATOM 2223 N N . ARG A 1 285 ? 24.960 0.836 -17.558 1.00 84.69 285 ARG A N 1
ATOM 2224 C CA . ARG A 1 285 ? 23.529 0.697 -17.909 1.00 84.69 285 ARG A CA 1
ATOM 2225 C C . ARG A 1 285 ? 22.525 1.254 -16.894 1.00 84.69 285 ARG A C 1
ATOM 2227 O O . ARG A 1 285 ? 21.356 1.397 -17.231 1.00 84.69 285 ARG A O 1
ATOM 2234 N N . PHE A 1 286 ? 22.950 1.552 -15.661 1.00 89.88 286 PHE A N 1
ATOM 2235 C CA . PHE A 1 286 ? 22.059 1.952 -14.554 1.00 89.88 286 PHE A CA 1
ATOM 2236 C C . PHE A 1 286 ? 20.854 1.005 -14.376 1.00 89.88 286 PHE A C 1
ATOM 2238 O O . PHE A 1 286 ? 19.702 1.445 -14.369 1.00 89.88 286 PHE A O 1
ATOM 2245 N N . GLY A 1 287 ? 21.130 -0.297 -14.255 1.00 88.31 287 GLY A N 1
ATOM 2246 C CA . GLY A 1 287 ? 20.115 -1.352 -14.249 1.00 88.31 287 GLY A CA 1
ATOM 2247 C C . GLY A 1 287 ? 19.080 -1.243 -13.123 1.00 88.31 287 GLY A C 1
ATOM 2248 O O . GLY A 1 287 ? 19.298 -0.608 -12.085 1.00 88.31 287 GLY A O 1
ATOM 2249 N N . LEU A 1 288 ? 17.936 -1.882 -13.351 1.00 94.06 288 LEU A N 1
ATOM 2250 C CA . LEU A 1 288 ? 16.801 -1.958 -12.425 1.00 94.06 288 LEU A CA 1
ATOM 2251 C C . LEU A 1 288 ? 16.837 -3.212 -11.525 1.00 94.06 288 LEU A C 1
ATOM 2253 O O . LEU A 1 288 ? 15.803 -3.668 -11.050 1.00 94.06 288 LEU A O 1
ATOM 2257 N N . GLU A 1 289 ? 18.016 -3.787 -11.305 1.00 91.81 289 GLU A N 1
ATOM 2258 C CA . GLU A 1 289 ? 18.177 -5.012 -10.513 1.00 91.81 289 GLU A CA 1
ATOM 2259 C C . GLU A 1 289 ? 17.778 -4.777 -9.049 1.00 91.81 289 GLU A C 1
ATOM 2261 O O . GLU A 1 289 ? 18.205 -3.798 -8.430 1.00 91.81 289 GLU A O 1
ATOM 2266 N N . GLY A 1 290 ? 16.914 -5.647 -8.522 1.00 91.88 290 GLY A N 1
ATOM 2267 C CA . GLY A 1 290 ? 16.304 -5.522 -7.194 1.00 91.88 290 GLY A CA 1
ATOM 2268 C C . GLY A 1 290 ? 15.111 -4.559 -7.117 1.00 91.88 290 GLY A C 1
ATOM 2269 O O . GLY A 1 290 ? 14.474 -4.451 -6.072 1.00 91.88 290 GLY A O 1
ATOM 2270 N N . CYS A 1 291 ? 14.787 -3.844 -8.198 1.00 94.06 291 CYS A N 1
ATOM 2271 C CA . CYS A 1 291 ? 13.652 -2.917 -8.289 1.00 94.06 291 CYS A CA 1
ATOM 2272 C C . CYS A 1 291 ? 12.771 -3.204 -9.517 1.00 94.06 291 CYS A C 1
ATOM 2274 O O . CYS A 1 291 ? 12.048 -2.329 -9.999 1.00 94.06 291 CYS A O 1
ATOM 2276 N N . GLU A 1 292 ? 12.800 -4.432 -10.035 1.00 95.12 292 GLU A N 1
ATOM 2277 C CA . GLU A 1 292 ? 12.112 -4.845 -11.263 1.00 95.12 292 GLU A CA 1
ATOM 2278 C C . GLU A 1 292 ? 10.593 -4.685 -11.154 1.00 95.12 292 GLU A C 1
ATOM 2280 O O . GLU A 1 292 ? 9.917 -4.486 -12.166 1.00 95.12 292 GLU A O 1
ATOM 2285 N N . MET A 1 293 ? 10.063 -4.700 -9.924 1.00 94.81 293 MET A N 1
ATOM 2286 C CA . MET A 1 293 ? 8.650 -4.469 -9.617 1.00 94.81 293 MET A CA 1
ATOM 2287 C C . MET A 1 293 ? 8.151 -3.080 -10.062 1.00 94.81 293 MET A C 1
ATOM 2289 O O . MET A 1 293 ? 6.949 -2.896 -10.269 1.00 94.81 293 MET A O 1
ATOM 2293 N N . LEU A 1 294 ? 9.056 -2.126 -10.312 1.00 95.06 294 LEU A N 1
ATOM 2294 C CA . LEU A 1 294 ? 8.724 -0.822 -10.891 1.00 95.06 294 LEU A CA 1
ATOM 2295 C C . LEU A 1 294 ? 7.995 -0.958 -12.239 1.00 95.06 294 LEU A C 1
ATOM 2297 O O . LEU A 1 294 ? 7.036 -0.235 -12.495 1.00 95.06 294 LEU A O 1
ATOM 2301 N N . ILE A 1 295 ? 8.392 -1.910 -13.090 1.00 95.94 295 ILE A N 1
ATOM 2302 C CA . ILE A 1 295 ? 7.802 -2.092 -14.426 1.00 95.94 295 ILE A CA 1
ATOM 2303 C C . ILE A 1 295 ? 6.330 -2.531 -14.363 1.00 95.94 295 ILE A C 1
ATOM 2305 O O . ILE A 1 295 ? 5.487 -1.859 -14.969 1.00 95.94 295 ILE A O 1
ATOM 2309 N N . PRO A 1 296 ? 5.958 -3.631 -13.674 1.00 96.31 296 PRO A N 1
ATOM 2310 C CA . PRO A 1 296 ? 4.555 -3.984 -13.506 1.00 96.31 296 PRO A CA 1
ATOM 2311 C C . PRO A 1 296 ? 3.762 -2.917 -12.744 1.00 96.31 296 PRO A C 1
ATOM 2313 O O . PRO A 1 296 ? 2.610 -2.685 -13.111 1.00 96.31 296 PRO A O 1
ATOM 2316 N N . ALA A 1 297 ? 4.351 -2.238 -11.752 1.00 95.19 297 ALA A N 1
ATOM 2317 C CA . ALA A 1 297 ? 3.679 -1.161 -11.021 1.00 95.19 297 ALA A CA 1
ATOM 2318 C C . ALA A 1 297 ? 3.308 0.009 -11.945 1.00 95.19 297 ALA A C 1
ATOM 2320 O O . ALA A 1 297 ? 2.134 0.361 -12.050 1.00 95.19 297 ALA A O 1
ATOM 2321 N N . MET A 1 298 ? 4.273 0.544 -12.697 1.00 95.50 298 MET A N 1
ATOM 2322 C CA . MET A 1 298 ? 4.034 1.633 -13.646 1.00 95.50 298 MET A CA 1
ATOM 2323 C C . MET A 1 298 ? 3.019 1.254 -14.721 1.00 95.50 298 MET A C 1
ATOM 2325 O O . MET A 1 298 ? 2.120 2.034 -15.021 1.00 95.50 298 MET A O 1
ATOM 2329 N N . LYS A 1 299 ? 3.118 0.042 -15.281 1.00 95.62 299 LYS A N 1
ATOM 2330 C CA . LYS A 1 299 ? 2.127 -0.416 -16.261 1.00 95.62 299 LYS A CA 1
ATOM 2331 C C . LYS A 1 299 ? 0.727 -0.491 -15.669 1.00 95.62 299 LYS A C 1
ATOM 2333 O O . LYS A 1 299 ? -0.213 -0.112 -16.342 1.00 95.62 299 LYS A O 1
ATOM 2338 N N . THR A 1 300 ? 0.589 -0.928 -14.420 1.00 94.81 300 THR A N 1
ATOM 2339 C CA . THR A 1 300 ? -0.719 -0.988 -13.749 1.00 94.81 300 THR A CA 1
ATOM 2340 C C . THR A 1 300 ? -1.306 0.410 -13.543 1.00 94.81 300 THR A C 1
ATOM 2342 O O . THR A 1 300 ? -2.502 0.600 -13.752 1.00 94.81 300 THR A O 1
ATOM 2345 N N . VAL A 1 301 ? -0.474 1.403 -13.204 1.00 95.62 301 VAL A N 1
ATOM 2346 C CA . VAL A 1 301 ? -0.897 2.815 -13.133 1.00 95.62 301 VAL A CA 1
ATOM 2347 C C . VAL A 1 301 ? -1.377 3.313 -14.496 1.00 95.62 301 VAL A C 1
ATOM 2349 O O . VAL A 1 301 ? -2.420 3.961 -14.569 1.00 95.62 301 VAL A O 1
ATOM 2352 N N . ILE A 1 302 ? -0.654 2.987 -15.571 1.00 95.38 302 ILE A N 1
ATOM 2353 C CA . ILE A 1 302 ? -1.018 3.378 -16.940 1.00 95.38 302 ILE A CA 1
ATOM 2354 C C . ILE A 1 302 ? -2.324 2.700 -17.367 1.00 95.38 302 ILE A C 1
ATOM 2356 O O . ILE A 1 302 ? -3.223 3.383 -17.846 1.00 95.38 302 ILE A O 1
ATOM 2360 N N . ASP A 1 303 ? -2.454 1.389 -17.141 1.00 94.62 303 ASP A N 1
ATOM 2361 C CA . ASP A 1 303 ? -3.653 0.619 -17.487 1.00 94.62 303 ASP A CA 1
ATOM 2362 C C . ASP A 1 303 ? -4.884 1.205 -16.778 1.00 94.62 303 ASP A C 1
ATOM 2364 O O . ASP A 1 303 ? -5.889 1.499 -17.423 1.00 94.62 303 ASP A O 1
ATOM 2368 N N . LYS A 1 304 ? -4.794 1.463 -15.462 1.00 94.94 304 LYS A N 1
ATOM 2369 C CA . LYS A 1 304 ? -5.903 2.075 -14.713 1.00 94.94 304 LYS A CA 1
ATOM 2370 C C . LYS A 1 304 ? -6.180 3.519 -15.093 1.00 94.94 304 LYS A C 1
ATOM 2372 O O . LYS A 1 304 ? -7.343 3.899 -15.131 1.00 94.94 304 LYS A O 1
ATOM 2377 N N . SER A 1 305 ? -5.161 4.313 -15.408 1.00 96.44 305 SER A N 1
ATOM 2378 C CA . SER A 1 305 ? -5.378 5.676 -15.907 1.00 96.44 305 SER A CA 1
ATOM 2379 C C . SER A 1 305 ? -6.110 5.663 -17.251 1.00 96.44 305 SER A C 1
ATOM 2381 O O . SER A 1 305 ? -7.044 6.434 -17.446 1.00 96.44 305 SER A O 1
ATOM 2383 N N . SER A 1 306 ? -5.738 4.750 -18.151 1.00 96.06 306 SER A N 1
ATOM 2384 C CA . SER A 1 306 ? -6.392 4.596 -19.452 1.00 96.06 306 SER A CA 1
ATOM 2385 C C . SER A 1 306 ? -7.847 4.136 -19.313 1.00 96.06 306 SER A C 1
ATOM 2387 O O . SER A 1 306 ? -8.721 4.708 -19.957 1.00 96.06 306 SER A O 1
ATOM 2389 N N . GLU A 1 307 ? -8.136 3.185 -18.416 1.00 95.94 307 GLU A N 1
ATOM 2390 C CA . GLU A 1 307 ? -9.516 2.773 -18.102 1.00 95.94 307 GLU A CA 1
ATOM 2391 C C . GLU A 1 307 ? -10.385 3.930 -17.577 1.00 95.94 307 GLU A C 1
ATOM 2393 O O . GLU A 1 307 ? -11.590 3.953 -17.815 1.00 95.94 307 GLU A O 1
ATOM 2398 N N . LEU A 1 308 ? -9.781 4.895 -16.877 1.00 96.81 308 LEU A N 1
ATOM 2399 C CA . LEU A 1 308 ? -10.455 6.093 -16.369 1.00 96.81 308 LEU A CA 1
ATOM 2400 C C . LEU A 1 308 ? -10.563 7.225 -17.410 1.00 96.81 308 LEU A C 1
ATOM 2402 O O . LEU A 1 308 ? -11.099 8.283 -17.088 1.00 96.81 308 LEU A O 1
ATOM 2406 N N . GLY A 1 309 ? -10.084 7.016 -18.642 1.00 96.81 309 GLY A N 1
ATOM 2407 C CA . GLY A 1 309 ? -10.198 7.974 -19.747 1.00 96.81 309 GLY A CA 1
ATOM 2408 C C . GLY A 1 309 ? -9.019 8.939 -19.904 1.00 96.81 309 GLY A C 1
ATOM 2409 O O . GLY A 1 309 ? -9.156 9.954 -20.580 1.00 96.81 309 GLY A O 1
ATOM 2410 N N . VAL A 1 310 ? -7.862 8.664 -19.293 1.00 97.06 310 VAL A N 1
ATOM 2411 C CA . VAL A 1 310 ? -6.651 9.476 -19.503 1.00 97.06 310 VAL A CA 1
ATOM 2412 C C . VAL A 1 310 ? -6.039 9.170 -20.873 1.00 97.06 310 VAL A C 1
ATOM 2414 O O . VAL A 1 310 ? -5.684 8.027 -21.154 1.00 97.06 310 VAL A O 1
ATOM 2417 N N . GLU A 1 311 ? -5.864 10.202 -21.702 1.00 95.25 311 GLU A N 1
ATOM 2418 C CA . GLU A 1 311 ? -5.326 10.072 -23.067 1.00 95.25 311 GLU A CA 1
ATOM 2419 C C . GLU A 1 311 ? -3.792 10.101 -23.125 1.00 95.25 311 GLU A C 1
ATOM 2421 O O . GLU A 1 311 ? -3.176 9.359 -23.888 1.00 95.25 311 GLU A O 1
ATOM 2426 N N . SER A 1 312 ? -3.152 10.947 -22.311 1.00 94.56 312 SER A N 1
ATOM 2427 C CA . SER A 1 312 ? -1.702 11.163 -22.351 1.00 94.56 312 SER A CA 1
ATOM 2428 C C . SER A 1 312 ? -1.079 11.105 -20.962 1.00 94.56 312 SER A C 1
ATOM 2430 O O . SER A 1 312 ? -1.584 11.725 -20.026 1.00 94.56 312 SER A O 1
ATOM 2432 N N . ILE A 1 313 ? 0.059 10.418 -20.841 1.00 93.94 313 ILE A N 1
ATOM 2433 C CA . ILE A 1 313 ? 0.832 10.316 -19.600 1.00 93.94 313 ILE A CA 1
ATOM 2434 C C . ILE A 1 313 ? 2.248 10.814 -19.877 1.00 93.94 313 ILE A C 1
ATOM 2436 O O . ILE A 1 313 ? 2.964 10.253 -20.705 1.00 93.94 313 ILE A O 1
ATOM 2440 N N . ILE A 1 314 ? 2.652 11.863 -19.165 1.00 94.88 314 ILE A N 1
ATOM 2441 C CA . ILE A 1 314 ? 4.003 12.426 -19.221 1.00 94.88 314 ILE A CA 1
ATOM 2442 C C . ILE A 1 314 ? 4.716 12.021 -17.935 1.00 94.88 314 ILE A C 1
ATOM 2444 O O . ILE A 1 314 ? 4.192 12.237 -16.844 1.00 94.88 314 ILE A O 1
ATOM 2448 N N . MET A 1 315 ? 5.908 11.435 -18.050 1.00 92.88 315 MET A N 1
ATOM 2449 C CA . MET A 1 315 ? 6.688 11.005 -16.890 1.00 92.88 315 MET A CA 1
ATOM 2450 C C . MET A 1 315 ? 8.105 11.580 -16.905 1.00 92.88 315 MET A C 1
ATOM 2452 O O . MET A 1 315 ? 8.780 11.579 -17.933 1.00 92.88 315 MET A O 1
ATOM 2456 N N . GLY A 1 316 ? 8.569 12.022 -15.737 1.00 94.88 316 GLY A N 1
ATOM 2457 C CA . GLY A 1 316 ? 9.978 12.295 -15.466 1.00 94.88 316 GLY A CA 1
ATOM 2458 C C . GLY A 1 316 ? 10.564 11.166 -14.623 1.00 94.88 316 GLY A C 1
ATOM 2459 O O . GLY A 1 316 ? 9.922 10.711 -13.679 1.00 94.88 316 GLY A O 1
ATOM 2460 N N . MET A 1 317 ? 11.769 10.697 -14.953 1.00 95.00 317 MET A N 1
ATOM 2461 C CA . MET A 1 317 ? 12.456 9.674 -14.161 1.00 95.00 317 MET A CA 1
ATOM 2462 C C . MET A 1 317 ? 13.972 9.905 -14.102 1.00 95.00 317 MET A C 1
ATOM 2464 O O . MET A 1 317 ? 14.540 10.444 -15.055 1.00 95.00 317 MET A O 1
ATOM 2468 N N . PRO A 1 318 ? 14.642 9.475 -13.015 1.00 93.94 318 PRO A N 1
ATOM 2469 C CA . PRO A 1 318 ? 16.100 9.462 -12.935 1.00 93.94 318 PRO A CA 1
ATOM 2470 C C . PRO A 1 318 ? 16.713 8.386 -13.854 1.00 93.94 318 PRO A C 1
ATOM 2472 O O . PRO A 1 318 ? 16.021 7.673 -14.579 1.00 93.94 318 PRO A O 1
ATOM 2475 N N . HIS A 1 319 ? 18.040 8.238 -13.817 1.00 93.75 319 HIS A N 1
ATOM 2476 C CA . HIS A 1 319 ? 18.766 7.288 -14.672 1.00 93.75 319 HIS A CA 1
ATOM 2477 C C . HIS A 1 319 ? 18.469 5.803 -14.368 1.00 93.75 319 HIS A C 1
ATOM 2479 O O . HIS A 1 319 ? 18.589 4.966 -15.262 1.00 93.75 319 HIS A O 1
ATOM 2485 N N . ARG A 1 320 ? 18.092 5.451 -13.127 1.00 94.38 320 ARG A N 1
ATOM 2486 C CA . ARG A 1 320 ? 17.918 4.053 -12.690 1.00 94.38 320 ARG A CA 1
ATOM 2487 C C . ARG A 1 320 ? 16.728 3.395 -13.388 1.00 94.38 320 ARG A C 1
ATOM 2489 O O . ARG A 1 320 ? 15.601 3.866 -13.282 1.00 94.38 320 ARG A O 1
ATOM 2496 N N . GLY A 1 321 ? 16.994 2.299 -14.095 1.00 93.12 321 GLY A N 1
ATOM 2497 C CA . GLY A 1 321 ? 15.994 1.538 -14.840 1.00 93.12 321 GLY A CA 1
ATOM 2498 C C . GLY A 1 321 ? 15.409 2.256 -16.054 1.00 93.12 321 GLY A C 1
ATOM 2499 O O . GLY A 1 321 ? 14.429 1.775 -16.617 1.00 93.12 321 GLY A O 1
ATOM 2500 N N . ARG A 1 322 ? 15.993 3.380 -16.496 1.00 94.75 322 ARG A N 1
ATOM 2501 C CA . ARG A 1 322 ? 15.472 4.171 -17.624 1.00 94.75 322 ARG A CA 1
ATOM 2502 C C . ARG A 1 322 ? 15.370 3.363 -18.912 1.00 94.75 322 ARG A C 1
ATOM 2504 O O . ARG A 1 322 ? 14.352 3.427 -19.590 1.00 94.75 322 ARG A O 1
ATOM 2511 N N . LEU A 1 323 ? 16.396 2.580 -19.237 1.00 93.94 323 LEU A N 1
ATOM 2512 C CA . LEU A 1 323 ? 16.387 1.729 -20.430 1.00 93.94 323 LEU A CA 1
ATOM 2513 C C . LEU A 1 323 ? 15.289 0.665 -20.359 1.00 93.94 323 LEU A C 1
ATOM 2515 O O . LEU A 1 323 ? 14.608 0.411 -21.348 1.00 93.94 323 LEU A O 1
ATOM 2519 N N . ASN A 1 324 ? 15.076 0.104 -19.168 1.00 95.25 324 ASN A N 1
ATOM 2520 C CA . ASN A 1 324 ? 14.033 -0.878 -18.916 1.00 95.25 324 ASN A CA 1
ATOM 2521 C C . ASN A 1 324 ? 12.638 -0.266 -19.097 1.00 95.25 324 ASN A C 1
ATOM 2523 O O . ASN A 1 324 ? 11.791 -0.842 -19.773 1.00 95.25 324 ASN A O 1
ATOM 2527 N N . VAL A 1 325 ? 12.417 0.941 -18.569 1.00 95.81 325 VAL A N 1
ATOM 2528 C CA . VAL A 1 325 ? 11.171 1.693 -18.767 1.00 95.81 325 VAL A CA 1
ATOM 2529 C C . VAL A 1 325 ? 10.960 2.033 -20.244 1.00 95.81 325 VAL A C 1
ATOM 2531 O O . VAL A 1 325 ? 9.873 1.793 -20.767 1.00 95.81 325 VAL A O 1
ATOM 2534 N N . LEU A 1 326 ? 11.983 2.517 -20.952 1.00 95.00 326 LEU A N 1
ATOM 2535 C CA . LEU A 1 326 ? 11.875 2.829 -22.381 1.00 95.00 326 LEU A CA 1
ATOM 2536 C C . LEU A 1 326 ? 11.492 1.596 -23.209 1.00 95.00 326 LEU A C 1
ATOM 2538 O O . LEU A 1 326 ? 10.571 1.675 -24.020 1.00 95.00 326 LEU A O 1
ATOM 2542 N N . ALA A 1 327 ? 12.152 0.462 -22.975 1.00 94.62 327 ALA A N 1
ATOM 2543 C CA . ALA A 1 327 ? 11.889 -0.780 -23.694 1.00 94.62 327 ALA A CA 1
ATOM 2544 C C . ALA A 1 327 ? 10.526 -1.384 -23.323 1.00 94.62 327 ALA A C 1
ATOM 2546 O O . ALA A 1 327 ? 9.693 -1.664 -24.183 1.00 94.62 327 ALA A O 1
ATOM 2547 N N . ASN A 1 328 ? 10.275 -1.588 -22.028 1.00 95.00 328 ASN A N 1
ATOM 2548 C CA . ASN A 1 328 ? 9.128 -2.361 -21.573 1.00 95.00 328 ASN A CA 1
ATOM 2549 C C . ASN A 1 328 ? 7.857 -1.522 -21.413 1.00 95.00 328 ASN A C 1
ATOM 2551 O O . ASN A 1 328 ? 6.776 -2.072 -21.625 1.00 95.00 328 ASN A O 1
ATOM 2555 N N . VAL A 1 329 ? 7.944 -0.245 -21.029 1.00 94.94 329 VAL A N 1
ATOM 2556 C CA . VAL A 1 329 ? 6.781 0.631 -20.780 1.00 94.94 329 VAL A CA 1
ATOM 2557 C C . VAL A 1 329 ? 6.482 1.501 -21.997 1.00 94.94 329 VAL A C 1
ATOM 2559 O O . VAL A 1 329 ? 5.407 1.357 -22.572 1.00 94.94 329 VAL A O 1
ATOM 2562 N N . CYS A 1 330 ? 7.432 2.337 -22.428 1.00 93.12 330 CYS A N 1
ATOM 2563 C CA . CYS A 1 330 ? 7.249 3.241 -23.574 1.00 93.12 330 CYS A CA 1
ATOM 2564 C C . CYS A 1 330 ? 7.277 2.517 -24.928 1.00 93.12 330 CYS A C 1
ATOM 2566 O O . CYS A 1 330 ? 6.926 3.115 -25.939 1.00 93.12 330 CYS A O 1
ATOM 2568 N N . ARG A 1 331 ? 7.697 1.244 -24.949 1.00 93.00 331 ARG A N 1
ATOM 2569 C CA . ARG A 1 331 ? 7.838 0.418 -26.158 1.00 93.00 331 ARG A CA 1
ATOM 2570 C C . ARG A 1 331 ? 8.743 1.046 -27.219 1.00 93.00 331 ARG A C 1
ATOM 2572 O O . ARG A 1 331 ? 8.504 0.878 -28.413 1.00 93.00 331 ARG A O 1
ATOM 2579 N N . LYS A 1 332 ? 9.801 1.743 -26.792 1.00 94.75 332 LYS A N 1
ATOM 2580 C CA . LYS A 1 332 ? 10.855 2.176 -27.711 1.00 94.75 332 LYS A CA 1
ATOM 2581 C C . LYS A 1 332 ? 11.468 0.924 -28.365 1.00 94.75 332 LYS A C 1
ATOM 2583 O O . LYS A 1 332 ? 11.797 -0.013 -27.629 1.00 94.75 332 LYS A O 1
ATOM 2588 N N . PRO A 1 333 ? 11.625 0.886 -29.702 1.00 94.81 333 PRO A N 1
ATOM 2589 C CA . PRO A 1 333 ? 12.212 -0.257 -30.391 1.00 94.81 333 PRO A CA 1
ATOM 2590 C C . PRO A 1 333 ? 13.572 -0.639 -29.803 1.00 94.81 333 PRO A C 1
ATOM 2592 O O . PRO A 1 333 ? 14.411 0.224 -29.531 1.00 94.81 333 PRO A O 1
ATOM 2595 N N . LEU A 1 334 ? 13.790 -1.941 -29.605 1.00 92.38 334 LEU A N 1
ATOM 2596 C CA . LEU A 1 334 ? 15.019 -2.453 -28.994 1.00 92.38 334 LEU A CA 1
ATOM 2597 C C . LEU A 1 334 ? 16.254 -2.137 -29.842 1.00 92.38 334 LEU A C 1
ATOM 2599 O O . LEU A 1 334 ? 17.299 -1.818 -29.290 1.00 92.38 334 LEU A O 1
ATOM 2603 N N . GLU A 1 335 ? 16.114 -2.151 -31.166 1.00 91.00 335 GLU A N 1
ATOM 2604 C CA . GLU A 1 335 ? 17.170 -1.798 -32.122 1.00 91.00 335 GLU A CA 1
ATOM 2605 C C . GLU A 1 335 ? 17.709 -0.389 -31.861 1.00 91.00 335 GLU A C 1
ATOM 2607 O O . GLU A 1 335 ? 18.907 -0.212 -31.655 1.00 91.00 335 GLU A O 1
ATOM 2612 N N . GLN A 1 336 ? 16.817 0.597 -31.717 1.00 90.62 336 GLN A N 1
ATOM 2613 C CA . GLN A 1 336 ? 17.200 1.973 -31.392 1.00 90.62 336 GLN A CA 1
ATOM 2614 C C . GLN A 1 336 ? 17.880 2.099 -30.026 1.00 90.62 336 GLN A C 1
ATOM 2616 O O . GLN A 1 336 ? 18.669 3.016 -29.811 1.00 90.62 336 GLN A O 1
ATOM 2621 N N . ILE A 1 337 ? 17.542 1.231 -29.069 1.00 90.62 337 ILE A N 1
ATOM 2622 C CA . ILE A 1 337 ? 18.212 1.205 -27.765 1.00 90.62 337 ILE A CA 1
ATOM 2623 C C . ILE A 1 337 ? 19.607 0.587 -27.912 1.00 90.62 337 ILE A C 1
ATOM 2625 O O . ILE A 1 337 ? 20.564 1.109 -27.352 1.00 90.62 337 ILE A O 1
ATOM 2629 N N . PHE A 1 338 ? 19.743 -0.495 -28.677 1.00 89.81 338 PHE A N 1
ATOM 2630 C CA . PHE A 1 338 ? 21.001 -1.222 -28.836 1.00 89.81 338 PHE A CA 1
ATOM 2631 C C . PHE A 1 338 ? 22.023 -0.492 -29.714 1.00 89.81 338 PHE A C 1
ATOM 2633 O O . PHE A 1 338 ? 23.212 -0.563 -29.406 1.00 89.81 338 PHE A O 1
ATOM 2640 N N . CYS A 1 339 ? 21.602 0.268 -30.733 1.00 88.06 339 CYS A N 1
ATOM 2641 C CA . CYS A 1 339 ? 22.518 1.093 -31.535 1.00 88.06 339 CYS A CA 1
ATOM 2642 C C . CYS A 1 339 ? 23.287 2.106 -30.673 1.00 88.06 339 CYS A C 1
ATOM 2644 O O . CYS A 1 339 ? 24.486 2.302 -30.865 1.00 88.06 339 CYS A O 1
ATOM 2646 N N . GLN A 1 340 ? 22.641 2.651 -29.636 1.00 84.12 340 GLN A N 1
ATOM 2647 C CA . GLN A 1 340 ? 23.264 3.600 -28.704 1.00 84.12 340 GLN A CA 1
ATOM 2648 C C . GLN A 1 340 ? 24.410 2.980 -27.891 1.00 84.12 340 GLN A C 1
ATOM 2650 O O . GLN A 1 340 ? 25.306 3.700 -27.463 1.00 84.12 340 GLN A O 1
ATOM 2655 N N . PHE A 1 341 ? 24.413 1.658 -27.702 1.00 83.69 341 PHE A N 1
ATOM 2656 C CA . PHE A 1 341 ? 25.522 0.943 -27.065 1.00 83.69 341 PHE A CA 1
ATOM 2657 C C . PHE A 1 341 ? 26.647 0.580 -28.037 1.00 83.69 341 PHE A C 1
ATOM 2659 O O . PHE A 1 341 ? 27.767 0.323 -27.606 1.00 83.69 341 PHE A O 1
ATOM 2666 N N . ALA A 1 342 ? 26.356 0.506 -29.337 1.00 74.00 342 ALA A N 1
ATOM 2667 C CA . ALA A 1 342 ? 27.330 0.146 -30.363 1.00 74.00 342 ALA A CA 1
ATOM 2668 C C . ALA A 1 342 ? 28.112 1.356 -30.906 1.00 74.00 342 ALA A C 1
ATOM 2670 O O . ALA A 1 342 ? 29.044 1.165 -31.682 1.00 74.00 342 ALA A O 1
ATOM 2671 N N . GLY A 1 343 ? 27.733 2.586 -30.529 1.00 66.12 343 GLY A N 1
ATOM 2672 C CA . GLY A 1 343 ? 28.301 3.814 -31.098 1.00 66.12 343 GLY A CA 1
ATOM 2673 C C . GLY A 1 343 ? 27.969 4.003 -32.583 1.00 66.12 343 GLY A C 1
ATOM 2674 O O . GLY A 1 343 ? 28.646 4.761 -33.268 1.00 66.12 343 GLY A O 1
ATOM 2675 N N . LEU A 1 344 ? 26.960 3.283 -33.080 1.00 58.84 344 LEU A N 1
ATOM 2676 C CA . LEU A 1 344 ? 26.467 3.390 -34.446 1.00 58.84 344 LEU A CA 1
ATOM 2677 C C . LEU A 1 344 ? 25.269 4.338 -34.433 1.00 58.84 344 LEU A C 1
ATOM 2679 O O . LEU A 1 344 ? 24.307 4.099 -33.696 1.00 58.84 344 LEU A O 1
ATOM 2683 N N . ASP A 1 345 ? 25.331 5.400 -35.234 1.00 53.81 345 ASP A N 1
ATOM 2684 C CA . ASP A 1 345 ? 24.169 6.253 -35.461 1.00 53.81 345 ASP A CA 1
ATOM 2685 C C . ASP A 1 345 ? 23.061 5.409 -36.096 1.00 53.81 345 ASP A C 1
ATOM 2687 O O . ASP A 1 345 ? 23.304 4.617 -37.012 1.00 53.81 345 ASP A O 1
ATOM 2691 N N . ALA A 1 346 ? 21.846 5.524 -35.556 1.00 54.69 346 ALA A N 1
ATOM 2692 C CA . ALA A 1 346 ? 20.688 4.903 -36.177 1.00 54.69 346 ALA A CA 1
ATOM 2693 C C . ALA A 1 346 ? 20.541 5.529 -37.567 1.00 54.69 346 ALA A C 1
ATOM 2695 O O . ALA A 1 346 ? 20.378 6.742 -37.668 1.00 54.69 346 ALA A O 1
ATOM 2696 N N . ALA A 1 347 ? 20.663 4.724 -38.623 1.00 53.47 347 ALA A N 1
ATOM 2697 C CA . ALA A 1 347 ? 20.312 5.187 -39.953 1.00 53.47 347 ALA A CA 1
ATOM 2698 C C . ALA A 1 347 ? 18.815 5.522 -39.926 1.00 53.47 347 ALA A C 1
ATOM 2700 O O . ALA A 1 347 ? 18.001 4.657 -39.598 1.00 53.47 347 ALA A O 1
ATOM 2701 N N . ASP A 1 348 ? 18.486 6.789 -40.168 1.00 49.09 348 ASP A N 1
ATOM 2702 C CA . ASP A 1 348 ? 17.117 7.206 -40.448 1.00 49.09 348 ASP A CA 1
ATOM 2703 C C . ASP A 1 348 ? 16.704 6.517 -41.758 1.00 49.09 348 ASP A C 1
ATOM 2705 O O . ASP A 1 348 ? 17.283 6.806 -42.808 1.00 49.09 348 ASP A O 1
ATOM 2709 N N . ASP A 1 349 ? 15.765 5.571 -41.676 1.00 38.31 349 ASP A N 1
ATOM 2710 C CA . ASP A 1 349 ? 15.047 5.035 -42.841 1.00 38.31 349 ASP A CA 1
ATOM 2711 C C . ASP A 1 349 ? 13.961 6.017 -43.307 1.00 38.31 349 ASP A C 1
ATOM 2713 O O . ASP A 1 349 ? 13.179 6.498 -42.445 1.00 38.31 349 ASP A O 1
#

pLDDT: mean 77.0, std 21.77, range [26.73, 97.06]